Protein AF-A0A183ELH5-F1 (afdb_monomer_lite)

Organism: NCBI:txid637853

Radius of gyration: 33.58 Å; chains: 1; bounding box: 80×49×102 Å

Foldseek 3Di:
DDPVVVVVVVVVVVVVVVVVVVVVVVVVVVDDDDDDPVRVVVVVVVVVVVVVVVVVVVVVVCCPDPNVVVLVVVLVVLLVVLLVQLLVQLVVLLVVWDDDLQDLDIPSVVSNVVSLVVSLVVQVVSVDLVSSLSSLLSSLCCCPPPVLVSVLVVLVVADDPDPVLVVLVVSVVVVVVPPPDDDDDDDDDDDDDDDDDPVSVVSVVVSVVSVVVSVVVVVVSVLSSLLRCLVRQNQVQLVVLVVVVVVDDPDDDPVVVVVCVVPPPRPVVSVVSNVVSLVSCVSNDDPVCSVVCNSCCSNVVPPVVVVVVVVVVVVD

Sequence (316 aa):
MHTRTELYWRYLKRRLNDANAKTFEQQKESESENMTEEDVHRLESTREKQKRERDGKLNDLVLRSTLGTRMQELLGRYVLMEQYYMKESVAKAMTMDLKETDSLTSSMLDDVFFIVRKCVRRSLSSSSVDCVCAVLNNGVTLLETDFLKYIYAGIKAGYPGAGWTAEAYQTAQTAYNVIQHGKTVADAGPEKQKELSEVEKGKLENAVSQLDDLVRKFDSSANVGVDKLCAAAFRPKLKSSMELYLNVSHTPSDSEFADFEADDPFMENFIATLDRHLASFEPLLISVNYTVNFLFKKCLGMEVKVILYENRENVI

Secondary structure (DSSP, 8-state):
--HHHHHHHHHHHHHHHHHHHHHHHHHHTT--S---HHHHHHHHHHHHHHHHHHHHHHHHHHHHSHHHHHHHHHHHHHHHHHHHHHHHHHHHHHHT----TT-SS-HHHHHHHHHHHHHHHHHHTT--HHHHHHHHHHHHHHIIIIIHHHHHHHHHH-PPSSSHHHHHHHHHHHHTTTTTS--------PPPPP---HHHHHHHHHHHHHHHHHHHHHHHHHHHHHHHHIIIIIHHHHHHHHHGGGGS-SS--HHHHHHHHHS-SSHHHHHHHHHHHHHTTGGGS-HHHH-HHHHHHHHHTTHHHHHHHHHHHTT-

InterPro domains:
  IPR013167 COG4 transport protein, middle alpha-helical bundle [PF08318] (1-151)
  IPR013167 COG4 transport protein, middl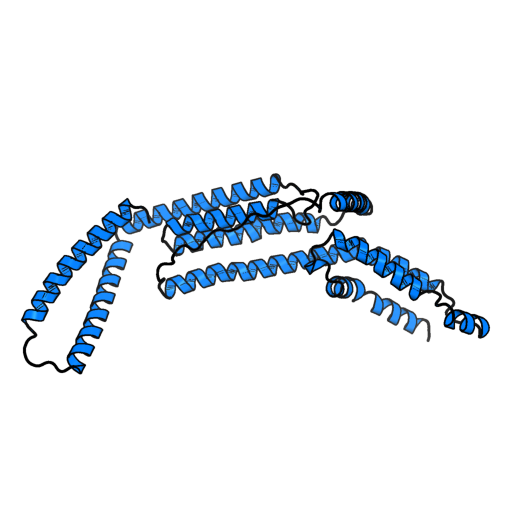e alpha-helical bundle [SM00762] (3-156)
  IPR048682 Conserved oligomeric Golgi complex subunit 4 [PTHR24016] (1-193)
  IPR048684 Conserved oligomeric Golgi complex subunit 4, C-terminal [PF20662] (197-291)

pLDDT: mean 70.11, std 16.61, range [28.34, 97.56]

Structure (mmCIF, N/CA/C/O backbone):
data_AF-A0A183ELH5-F1
#
_entry.id   AF-A0A183ELH5-F1
#
loop_
_atom_site.group_PDB
_atom_site.id
_atom_site.type_symbol
_atom_site.label_atom_id
_atom_site.label_alt_id
_atom_site.label_comp_id
_atom_site.label_asym_id
_atom_site.label_entity_id
_atom_site.label_seq_id
_atom_site.pdbx_PDB_ins_code
_atom_site.Cartn_x
_atom_site.Cartn_y
_atom_site.Cartn_z
_atom_site.occupancy
_atom_site.B_iso_or_equiv
_atom_site.auth_seq_id
_atom_site.auth_comp_id
_atom_site.auth_asym_id
_atom_site.auth_atom_id
_atom_site.pdbx_PDB_model_num
ATOM 1 N N . MET A 1 1 ? -17.481 6.826 20.431 1.00 46.41 1 MET A N 1
ATOM 2 C CA . MET A 1 1 ? -18.741 6.397 21.081 1.00 46.41 1 MET A CA 1
ATOM 3 C C . MET A 1 1 ? -19.813 7.457 20.880 1.00 46.41 1 MET A C 1
ATOM 5 O O . MET A 1 1 ? -19.536 8.628 21.090 1.00 46.41 1 MET A O 1
ATOM 9 N N . HIS A 1 2 ? -21.023 7.060 20.478 1.00 36.12 2 HIS A N 1
ATOM 10 C CA . HIS A 1 2 ? -22.171 7.958 20.287 1.00 36.12 2 HIS A CA 1
ATOM 11 C C . HIS A 1 2 ? -22.557 8.656 21.609 1.00 36.12 2 HIS A C 1
ATOM 13 O O . HIS A 1 2 ? -22.598 8.012 22.659 1.00 36.12 2 HIS A O 1
ATOM 19 N N . THR A 1 3 ? -22.912 9.942 21.561 1.00 39.97 3 THR A N 1
ATOM 20 C CA . THR A 1 3 ? -23.264 10.799 22.721 1.00 39.97 3 THR A CA 1
ATOM 21 C C . THR A 1 3 ? -24.303 10.192 23.673 1.00 39.97 3 THR A C 1
ATOM 23 O O . THR A 1 3 ? -24.223 10.380 24.883 1.00 39.97 3 THR A O 1
ATOM 26 N N . ARG A 1 4 ? -25.266 9.412 23.162 1.00 38.62 4 ARG A N 1
ATOM 27 C CA . ARG A 1 4 ? -26.296 8.749 23.986 1.00 38.62 4 ARG A CA 1
ATOM 28 C C . ARG A 1 4 ? -25.752 7.561 24.782 1.00 38.62 4 ARG A C 1
ATOM 30 O O . ARG A 1 4 ? -26.105 7.391 25.946 1.00 38.62 4 ARG A O 1
ATOM 37 N N . THR A 1 5 ? -24.863 6.774 24.184 1.00 50.69 5 THR A N 1
ATOM 38 C CA . THR A 1 5 ? -24.184 5.662 24.863 1.00 50.69 5 THR A CA 1
ATOM 39 C C . THR A 1 5 ? -23.206 6.189 25.908 1.00 50.69 5 THR A C 1
ATOM 41 O O . THR A 1 5 ? -23.098 5.616 26.987 1.00 50.69 5 THR A O 1
ATOM 44 N N . GLU A 1 6 ? -22.552 7.322 25.637 1.00 49.00 6 GLU A N 1
ATOM 45 C CA . GLU A 1 6 ? -21.669 7.978 26.604 1.00 49.00 6 GLU A CA 1
ATOM 46 C C . GLU A 1 6 ? -22.439 8.494 27.830 1.00 49.00 6 GLU A C 1
ATOM 48 O O . GLU A 1 6 ? -21.982 8.324 28.956 1.00 49.00 6 GLU A O 1
ATOM 53 N N . LEU A 1 7 ? -23.637 9.059 27.638 1.00 52.91 7 LEU A N 1
ATOM 54 C CA . LEU A 1 7 ? -24.514 9.480 28.736 1.00 52.91 7 LEU A CA 1
ATOM 55 C C . LEU A 1 7 ? -24.985 8.296 29.584 1.00 52.91 7 LEU A C 1
ATOM 57 O O . LEU A 1 7 ? -24.933 8.369 30.811 1.00 52.91 7 LEU A O 1
ATOM 61 N N . TYR A 1 8 ? -25.390 7.193 28.949 1.00 59.56 8 TYR A N 1
ATOM 62 C CA . TYR A 1 8 ? -25.773 5.970 29.658 1.00 59.56 8 TYR A CA 1
ATOM 63 C C . TYR A 1 8 ? -24.590 5.366 30.428 1.00 59.56 8 TYR A C 1
ATOM 65 O O . TYR A 1 8 ? -24.730 4.965 31.581 1.00 59.56 8 TYR A O 1
ATOM 73 N N . TRP A 1 9 ? -23.398 5.382 29.831 1.00 62.62 9 TRP A N 1
ATOM 74 C CA . TRP A 1 9 ? -22.173 4.910 30.466 1.00 62.62 9 TRP A CA 1
ATOM 75 C C . TRP A 1 9 ? -21.729 5.803 31.629 1.00 62.62 9 TRP A C 1
ATOM 77 O O . TRP A 1 9 ? -21.377 5.296 32.692 1.00 62.62 9 TRP A O 1
ATOM 87 N N . ARG A 1 10 ? -21.800 7.133 31.476 1.00 62.91 10 ARG A N 1
ATOM 88 C CA . ARG A 1 10 ? -21.571 8.098 32.565 1.00 62.91 10 ARG A CA 1
ATOM 89 C C . ARG A 1 10 ? -22.579 7.900 33.692 1.00 62.91 10 ARG A C 1
ATOM 91 O O . ARG A 1 10 ? -22.193 7.943 34.855 1.00 62.91 10 ARG A O 1
ATOM 98 N N . TYR A 1 11 ? -23.842 7.646 33.359 1.00 71.12 11 TYR A N 1
ATOM 99 C CA . TYR A 1 11 ? -24.892 7.356 34.330 1.00 71.12 11 TYR A CA 1
ATOM 100 C C . TYR A 1 11 ? -24.615 6.063 35.113 1.00 71.12 11 TYR A C 1
ATOM 102 O O . TYR A 1 11 ? -24.646 6.081 36.343 1.00 71.12 11 TYR A O 1
ATOM 110 N N . LEU A 1 12 ? -24.273 4.969 34.423 1.00 66.50 12 LEU A N 1
ATOM 111 C CA . LEU A 1 12 ? -23.893 3.694 35.042 1.00 66.50 12 LEU A CA 1
ATOM 112 C C . LEU A 1 12 ? -22.650 3.834 35.921 1.00 66.50 12 LEU A C 1
ATOM 114 O O . LEU A 1 12 ? -22.685 3.428 37.079 1.00 66.50 12 LEU A O 1
ATOM 118 N N . LYS A 1 13 ? -21.582 4.469 35.418 1.00 67.44 13 LYS A N 1
ATOM 119 C CA . LYS A 1 13 ? -20.365 4.737 36.201 1.00 67.44 13 LYS A CA 1
ATOM 120 C C . LYS A 1 13 ? -20.655 5.569 37.441 1.00 67.44 13 LYS A C 1
ATOM 122 O O . LYS A 1 13 ? -20.131 5.258 38.502 1.00 67.44 13 LYS A O 1
ATOM 127 N N . ARG A 1 14 ? -21.492 6.603 37.327 1.00 71.69 14 ARG A N 1
ATOM 128 C CA . ARG A 1 14 ? -21.872 7.450 38.462 1.00 71.69 14 ARG A CA 1
ATOM 129 C C . ARG A 1 14 ? -22.620 6.647 39.522 1.00 71.69 14 ARG A C 1
ATOM 131 O O . ARG A 1 14 ? -22.210 6.655 40.671 1.00 71.69 14 ARG A O 1
ATOM 138 N N . ARG A 1 15 ? -23.628 5.867 39.124 1.00 73.06 15 ARG A N 1
ATOM 139 C CA . ARG A 1 15 ? -24.380 4.976 40.028 1.00 73.06 15 ARG A CA 1
ATOM 140 C C . ARG A 1 15 ? -23.476 3.958 40.726 1.00 73.06 15 ARG A C 1
ATOM 142 O O . ARG A 1 15 ? -23.649 3.708 41.915 1.00 73.06 15 ARG A O 1
ATOM 149 N N . LEU A 1 16 ? -22.518 3.389 39.997 1.00 68.69 16 LEU A N 1
ATOM 150 C CA . LEU A 1 16 ? -21.564 2.429 40.549 1.00 68.69 16 LEU A CA 1
ATOM 151 C C . LEU A 1 16 ? -20.588 3.097 41.526 1.00 68.69 16 LEU A C 1
ATOM 153 O O . LEU A 1 16 ? -20.305 2.550 42.586 1.00 68.69 16 LEU A O 1
ATOM 157 N N . ASN A 1 17 ? -20.104 4.295 41.192 1.00 70.56 17 ASN A N 1
ATOM 158 C CA . ASN A 1 17 ? -19.235 5.087 42.060 1.00 70.56 17 ASN A CA 1
ATOM 159 C C . ASN A 1 17 ? -19.955 5.525 43.339 1.00 70.56 17 ASN A C 1
ATOM 161 O O . ASN A 1 17 ? -19.368 5.415 44.408 1.00 70.56 17 ASN A O 1
ATOM 165 N N . ASP A 1 18 ? -21.217 5.944 43.246 1.00 74.56 18 ASP A N 1
ATOM 166 C CA . ASP A 1 18 ? -22.034 6.330 44.400 1.00 74.56 18 ASP A CA 1
ATOM 167 C C . ASP A 1 18 ? -22.290 5.130 45.330 1.00 74.56 18 ASP A C 1
ATOM 169 O O . ASP A 1 18 ? -22.239 5.261 46.552 1.00 74.56 18 ASP A O 1
ATOM 173 N N . ALA A 1 19 ? -22.532 3.939 44.767 1.00 69.56 19 ALA A N 1
ATOM 174 C CA . ALA A 1 19 ? -22.651 2.705 45.545 1.00 69.56 19 ALA A CA 1
ATOM 175 C C . ALA A 1 19 ? -21.323 2.335 46.223 1.00 69.56 19 ALA A C 1
ATOM 177 O O . ALA A 1 19 ? -21.304 2.002 47.405 1.00 69.56 19 ALA A O 1
ATOM 178 N N . ASN A 1 20 ? -20.210 2.461 45.496 1.00 66.75 20 ASN A N 1
ATOM 179 C CA . ASN A 1 20 ? -18.877 2.186 46.020 1.00 66.75 20 ASN A CA 1
ATOM 180 C C . ASN A 1 20 ? -18.486 3.158 47.141 1.00 66.75 20 ASN A C 1
ATOM 182 O O . ASN A 1 20 ? -17.931 2.712 48.138 1.00 66.75 20 ASN A O 1
ATOM 186 N N . ALA A 1 21 ? -18.775 4.455 46.999 1.00 71.12 21 ALA A N 1
ATOM 187 C CA . ALA A 1 21 ? -18.483 5.473 48.010 1.00 71.12 21 ALA A CA 1
ATOM 188 C C . ALA A 1 21 ? -19.154 5.143 49.350 1.00 71.12 21 ALA A C 1
ATOM 190 O O . ALA A 1 21 ? -18.496 5.182 50.383 1.00 71.12 21 ALA A O 1
ATOM 191 N N . LYS A 1 22 ? -20.413 4.692 49.318 1.00 70.62 22 LYS A N 1
ATOM 192 C CA . LYS A 1 22 ? -21.140 4.253 50.520 1.00 70.62 22 LYS A CA 1
ATOM 193 C C . LYS A 1 22 ? -20.507 3.031 51.184 1.00 70.62 22 LYS A C 1
ATOM 195 O O . LYS A 1 22 ? -20.414 2.974 52.403 1.00 70.62 22 LYS A O 1
ATOM 200 N N . THR A 1 23 ? -20.044 2.060 50.394 1.00 67.12 23 THR A N 1
ATOM 201 C CA . THR A 1 23 ? -19.315 0.896 50.924 1.00 67.12 23 THR A CA 1
ATOM 202 C C . THR A 1 23 ? -17.963 1.297 51.525 1.00 67.12 23 THR A C 1
ATOM 204 O O . THR A 1 23 ? -17.553 0.730 52.531 1.00 67.12 23 THR A O 1
ATOM 207 N N . PHE A 1 24 ? -17.281 2.287 50.937 1.00 64.31 24 PHE A N 1
ATOM 208 C CA . PHE A 1 24 ? -16.013 2.810 51.454 1.00 64.31 24 PHE A CA 1
ATOM 209 C C . PHE A 1 24 ? -16.186 3.612 52.749 1.00 64.31 24 PHE A C 1
ATOM 211 O O . PHE A 1 24 ? -15.354 3.477 53.640 1.00 64.31 24 PHE A O 1
ATOM 218 N N . GLU A 1 25 ? -17.243 4.416 52.873 1.00 66.62 25 GLU A N 1
ATOM 219 C CA . GLU A 1 25 ? -17.566 5.140 54.112 1.00 66.62 25 GLU A CA 1
ATOM 220 C C . GLU A 1 25 ? -17.841 4.163 55.264 1.00 66.62 25 GLU A C 1
ATOM 222 O O . GLU A 1 25 ? -17.231 4.292 56.322 1.00 66.62 25 GLU A O 1
ATOM 227 N N . GLN A 1 26 ? -18.623 3.105 55.016 1.00 63.41 26 GLN A N 1
ATOM 228 C CA . GLN A 1 26 ? -18.890 2.051 56.005 1.00 63.41 26 GLN A CA 1
ATOM 229 C C . GLN A 1 26 ? -17.634 1.282 56.450 1.00 63.41 26 GLN A C 1
ATOM 231 O O . GLN A 1 26 ? -17.548 0.869 57.601 1.00 63.41 26 GLN A O 1
ATOM 236 N N . GLN A 1 27 ? -16.654 1.080 55.562 1.00 61.22 27 GLN A N 1
ATOM 237 C CA . GLN A 1 27 ? -15.380 0.430 55.910 1.00 61.22 27 GLN A CA 1
ATOM 238 C C . GLN A 1 27 ? -14.431 1.363 56.673 1.00 61.22 27 GLN A C 1
ATOM 240 O O . GLN A 1 27 ? -13.660 0.918 57.519 1.00 61.22 27 GLN A O 1
ATOM 245 N N . LYS A 1 28 ? -14.487 2.670 56.396 1.00 62.31 28 LYS A N 1
ATOM 246 C CA . LYS A 1 28 ? -13.623 3.669 57.034 1.00 62.31 28 LYS A CA 1
ATOM 247 C C . LYS A 1 28 ? -14.051 3.971 58.474 1.00 62.31 28 LYS A C 1
ATOM 249 O O . LYS A 1 28 ? -13.191 4.232 59.306 1.00 62.31 28 LYS A O 1
ATOM 254 N N . GLU A 1 29 ? -15.349 3.877 58.771 1.00 58.75 29 GLU A N 1
ATOM 255 C CA . GLU A 1 29 ? -15.898 3.982 60.134 1.00 58.75 29 GLU A CA 1
ATOM 256 C C . GLU A 1 29 ? -15.462 2.827 61.056 1.00 58.75 29 GLU A C 1
ATOM 258 O O . GLU A 1 29 ? -15.471 2.989 62.272 1.00 58.75 29 GLU A O 1
ATOM 263 N N . SER A 1 30 ? -15.029 1.683 60.506 1.00 55.91 30 SER A N 1
ATOM 264 C CA . SER A 1 30 ? -14.524 0.539 61.285 1.00 55.91 30 SER A CA 1
ATOM 265 C C . SER A 1 30 ? -13.005 0.515 61.509 1.00 55.91 30 SER A C 1
ATOM 267 O O . SER A 1 30 ? -12.528 -0.323 62.267 1.00 55.91 30 SER A O 1
ATOM 269 N N . GLU A 1 31 ? -12.237 1.393 60.854 1.00 60.75 31 GLU A N 1
ATOM 270 C CA . GLU A 1 31 ? -10.766 1.291 60.761 1.00 60.75 31 GLU A CA 1
ATOM 271 C C . GLU A 1 31 ? -10.001 2.440 61.451 1.00 60.75 31 GLU A C 1
ATOM 273 O O . GLU A 1 31 ? -8.801 2.605 61.231 1.00 60.75 31 GLU A O 1
ATOM 278 N N . SER A 1 32 ? -10.643 3.248 62.301 1.00 56.72 32 SER A N 1
ATOM 279 C CA . SER A 1 32 ? -9.933 4.300 63.037 1.00 56.72 32 SER A CA 1
ATOM 280 C C . SER A 1 32 ? -9.498 3.820 64.418 1.00 56.72 32 SER A C 1
ATOM 282 O O . SER A 1 32 ? -10.308 3.809 65.335 1.00 56.72 32 SER A O 1
ATOM 284 N N . GLU A 1 33 ? -8.227 3.439 64.549 1.00 57.69 33 GLU A N 1
ATOM 285 C CA . GLU A 1 33 ? -7.314 3.873 65.623 1.00 57.69 33 GLU A CA 1
ATOM 286 C C . GLU A 1 33 ? -5.986 3.088 65.501 1.00 57.69 33 GLU A C 1
ATOM 288 O O . GLU A 1 33 ? -5.928 1.895 65.777 1.00 57.69 33 GLU A O 1
ATOM 293 N N . ASN A 1 34 ? -4.918 3.788 65.081 1.00 60.88 34 ASN A N 1
ATOM 294 C CA . ASN A 1 34 ? -3.514 3.347 64.911 1.00 60.88 34 ASN A CA 1
ATOM 295 C C . ASN A 1 34 ? -3.146 2.526 63.652 1.00 60.88 34 ASN A C 1
ATOM 297 O O . ASN A 1 34 ? -2.849 1.339 63.747 1.00 60.88 34 ASN A O 1
ATOM 301 N N . MET A 1 35 ? -3.028 3.184 62.489 1.00 64.12 35 MET A N 1
ATOM 302 C CA . MET A 1 35 ? -2.322 2.630 61.316 1.00 64.12 35 MET A CA 1
ATOM 303 C C . MET A 1 35 ? -1.016 3.382 61.029 1.00 64.12 35 MET A C 1
ATOM 305 O O . MET A 1 35 ? -0.977 4.610 61.121 1.00 64.12 35 MET A O 1
ATOM 309 N N . THR A 1 36 ? 0.036 2.652 60.652 1.00 77.81 36 THR A N 1
ATOM 310 C CA . THR A 1 36 ? 1.326 3.226 60.224 1.00 77.81 36 THR A CA 1
ATOM 311 C C . THR A 1 36 ? 1.296 3.661 58.750 1.00 77.81 36 THR A C 1
ATOM 313 O O . THR A 1 36 ? 0.414 3.255 57.995 1.00 77.81 36 THR A O 1
ATOM 316 N N . GLU A 1 37 ? 2.257 4.480 58.300 1.00 75.19 37 GLU A N 1
ATOM 317 C CA . GLU A 1 37 ? 2.341 4.927 56.892 1.00 75.19 37 GLU A CA 1
ATOM 318 C C . GLU A 1 37 ? 2.485 3.758 55.895 1.00 75.19 37 GLU A C 1
ATOM 320 O O . GLU A 1 37 ? 1.902 3.794 54.808 1.00 75.19 37 GLU A O 1
ATOM 325 N N . GLU A 1 38 ? 3.194 2.688 56.273 1.00 75.19 38 GLU A N 1
ATOM 326 C CA . GLU A 1 38 ? 3.292 1.467 55.461 1.00 75.19 38 GLU A CA 1
ATOM 327 C C . GLU A 1 38 ? 1.944 0.742 55.354 1.00 75.19 38 GLU A C 1
ATOM 329 O O . GLU A 1 38 ? 1.580 0.280 54.269 1.00 75.19 38 GLU A O 1
ATOM 334 N N . ASP A 1 39 ? 1.171 0.689 56.443 1.00 76.50 39 ASP A N 1
ATOM 335 C CA . ASP A 1 39 ? -0.173 0.107 56.439 1.00 76.50 39 ASP A CA 1
ATOM 336 C C . ASP A 1 39 ? -1.120 0.910 55.541 1.00 76.50 39 ASP A C 1
ATOM 338 O O . ASP A 1 39 ? -1.888 0.320 54.782 1.00 76.50 39 ASP A O 1
ATOM 342 N N . VAL A 1 40 ? -1.014 2.245 55.543 1.00 76.94 40 VAL A N 1
ATOM 343 C CA . VAL A 1 40 ? -1.793 3.132 54.662 1.00 76.94 40 VAL A CA 1
ATOM 344 C C . VAL A 1 40 ? -1.489 2.852 53.188 1.00 76.94 40 VAL A C 1
ATOM 346 O O . VAL A 1 40 ? -2.416 2.605 52.415 1.00 76.94 40 VAL A O 1
ATOM 349 N N . HIS A 1 41 ? -0.213 2.801 52.792 1.00 79.62 41 HIS A N 1
ATOM 350 C CA . HIS A 1 41 ? 0.172 2.519 51.402 1.00 79.62 41 HIS A CA 1
ATOM 351 C C . HIS A 1 41 ? -0.238 1.098 50.960 1.00 79.62 41 HIS A C 1
ATOM 353 O O . HIS A 1 41 ? -0.679 0.853 49.827 1.00 79.62 41 HIS A O 1
ATOM 359 N N . ARG A 1 42 ? -0.145 0.120 51.867 1.00 78.25 42 ARG A N 1
ATOM 360 C CA . ARG A 1 42 ? -0.578 -1.260 51.612 1.00 78.25 42 ARG A CA 1
ATOM 361 C C . ARG A 1 42 ? -2.100 -1.356 51.478 1.00 78.25 42 ARG A C 1
ATOM 363 O O . ARG A 1 42 ? -2.596 -2.080 50.612 1.00 78.25 42 ARG A O 1
ATOM 370 N N . LEU A 1 43 ? -2.849 -0.585 52.261 1.00 77.12 43 LEU A N 1
ATOM 371 C CA . LEU A 1 43 ? -4.303 -0.481 52.153 1.00 77.12 43 LEU A CA 1
ATOM 372 C C . LEU A 1 43 ? -4.722 0.193 50.838 1.00 77.12 43 LEU A C 1
ATOM 374 O O . LEU A 1 43 ? -5.629 -0.293 50.162 1.00 77.12 43 LEU A O 1
ATOM 378 N N . GLU A 1 44 ? -4.045 1.272 50.437 1.00 78.94 44 GLU A N 1
ATOM 379 C CA . GLU A 1 44 ? -4.293 1.979 49.174 1.00 78.94 44 GLU A CA 1
ATOM 380 C C . GLU A 1 44 ? -4.040 1.085 47.959 1.00 78.94 44 GLU A C 1
ATOM 382 O O . GLU A 1 44 ? -4.931 0.927 47.123 1.00 78.94 44 GLU A O 1
ATOM 387 N N . SER A 1 45 ? -2.895 0.401 47.901 1.00 79.31 45 SER A N 1
ATOM 388 C CA . SER A 1 45 ? -2.598 -0.554 46.821 1.00 79.31 45 SER A CA 1
ATOM 389 C C . SER A 1 45 ? -3.596 -1.722 46.772 1.00 79.31 45 SER A C 1
ATOM 391 O O . SER A 1 45 ? -4.011 -2.156 45.692 1.00 79.31 45 SER A O 1
ATOM 393 N N . THR A 1 46 ? -4.067 -2.196 47.930 1.00 80.50 46 THR A N 1
ATOM 394 C CA . THR A 1 46 ? -5.109 -3.232 48.009 1.00 80.50 46 THR A CA 1
ATOM 395 C C . THR A 1 46 ? -6.460 -2.704 47.515 1.00 80.50 46 THR A C 1
ATOM 397 O O . THR A 1 46 ? -7.149 -3.391 46.755 1.00 80.50 46 THR A O 1
ATOM 400 N N . ARG A 1 47 ? -6.829 -1.465 47.867 1.00 77.94 47 ARG A N 1
ATOM 401 C CA . ARG A 1 47 ? -8.048 -0.795 47.379 1.00 77.94 47 ARG A CA 1
ATOM 402 C C . ARG A 1 47 ? -8.003 -0.550 45.875 1.00 77.94 47 ARG A C 1
ATOM 404 O O . ARG A 1 47 ? -9.007 -0.772 45.197 1.00 77.94 47 ARG A O 1
ATOM 411 N N . GLU A 1 48 ? -6.860 -0.142 45.330 1.00 78.19 48 GLU A N 1
ATOM 412 C CA . GLU A 1 48 ? -6.676 -0.004 43.885 1.00 78.19 48 GLU A CA 1
ATOM 413 C C . GLU A 1 48 ? -6.849 -1.338 43.164 1.00 78.19 48 GLU A C 1
ATOM 415 O O . GLU A 1 48 ? -7.547 -1.406 42.148 1.00 78.19 48 GLU A O 1
ATOM 420 N N . LYS A 1 49 ? -6.279 -2.417 43.710 1.00 81.56 49 LYS A N 1
ATOM 421 C CA . LYS A 1 49 ? -6.436 -3.764 43.156 1.00 81.56 49 LYS A CA 1
ATOM 422 C C . LYS A 1 49 ? -7.896 -4.223 43.187 1.00 81.56 49 LYS A C 1
ATOM 424 O O . LYS A 1 49 ? -8.416 -4.658 42.162 1.00 81.56 49 LYS A O 1
ATOM 429 N N . GLN A 1 50 ? -8.593 -4.038 44.310 1.00 79.50 50 GLN A N 1
ATOM 430 C CA . GLN A 1 50 ? -10.023 -4.349 44.427 1.00 79.50 50 GLN A CA 1
ATOM 431 C C . GLN A 1 50 ? -10.879 -3.515 43.465 1.00 79.50 50 GLN A C 1
ATOM 433 O O . GLN A 1 50 ? -11.820 -4.027 42.856 1.00 79.50 50 GLN A O 1
ATOM 438 N N . LYS A 1 51 ? -10.550 -2.231 43.280 1.00 78.38 51 LYS A N 1
ATOM 439 C CA . LYS A 1 51 ? -11.217 -1.366 42.301 1.00 78.38 51 LYS A CA 1
ATOM 440 C C . LYS A 1 51 ? -11.021 -1.892 40.876 1.00 78.38 51 LYS A C 1
ATOM 442 O O . LYS A 1 51 ? -12.016 -2.034 40.169 1.00 78.38 51 LYS A O 1
ATOM 447 N N . ARG A 1 52 ? -9.792 -2.261 40.490 1.00 77.56 52 ARG A N 1
ATOM 448 C CA . ARG A 1 52 ? -9.499 -2.871 39.178 1.00 77.56 52 ARG A CA 1
ATOM 449 C C . ARG A 1 52 ? -10.250 -4.189 38.973 1.00 77.56 52 ARG A C 1
ATOM 451 O O . ARG A 1 52 ? -10.828 -4.393 37.911 1.00 77.56 52 ARG A O 1
ATOM 458 N N . GLU A 1 53 ? -10.295 -5.060 39.981 1.00 79.44 53 GLU A N 1
ATOM 459 C CA . GLU A 1 53 ? -11.032 -6.330 39.904 1.00 79.44 53 GLU A CA 1
ATOM 460 C C . GLU A 1 53 ? -12.542 -6.121 39.734 1.00 79.44 53 GLU A C 1
ATOM 462 O O . GLU A 1 53 ? -13.178 -6.817 38.939 1.00 79.44 53 GLU A O 1
ATOM 467 N N . ARG A 1 54 ? -13.136 -5.150 40.441 1.00 75.00 54 ARG A N 1
ATOM 468 C CA . ARG A 1 54 ? -14.556 -4.804 40.266 1.00 75.00 54 ARG A CA 1
ATOM 469 C C . ARG A 1 54 ? -14.841 -4.216 38.890 1.00 75.00 54 ARG A C 1
ATOM 471 O O . ARG A 1 54 ? -15.826 -4.614 38.273 1.00 75.00 54 ARG A O 1
ATOM 478 N N . ASP A 1 55 ? -13.989 -3.316 38.404 1.00 71.75 55 ASP A N 1
ATOM 479 C CA . ASP A 1 55 ? -14.119 -2.742 37.061 1.00 71.75 55 ASP A CA 1
ATOM 480 C C . ASP A 1 55 ? -14.017 -3.843 35.988 1.00 71.75 55 ASP A C 1
ATOM 482 O O . ASP A 1 55 ? -14.799 -3.859 35.036 1.00 71.75 55 ASP A O 1
ATOM 486 N N . GLY A 1 56 ? -13.126 -4.823 36.184 1.00 74.44 56 GLY A N 1
ATOM 487 C CA . GLY A 1 56 ? -13.022 -6.019 35.345 1.00 74.44 56 GLY A CA 1
ATOM 488 C C . GLY A 1 56 ? -14.292 -6.876 35.357 1.00 74.44 56 GLY A C 1
ATOM 489 O O . GLY A 1 56 ? -14.807 -7.221 34.294 1.00 74.44 56 GLY A O 1
ATOM 490 N N . LYS A 1 57 ? -14.850 -7.164 36.541 1.00 79.88 57 LYS A N 1
ATOM 491 C CA . LYS A 1 57 ? -16.117 -7.911 36.682 1.00 79.88 57 LYS A CA 1
ATOM 492 C C . LYS A 1 57 ? -17.293 -7.180 36.037 1.00 79.88 57 LYS A C 1
ATOM 494 O O . LYS A 1 57 ? -18.130 -7.815 35.402 1.00 79.88 57 LYS A O 1
ATOM 499 N N . LEU A 1 58 ? -17.359 -5.855 36.173 1.00 74.31 58 LEU A N 1
ATOM 500 C CA . LEU A 1 58 ? -18.394 -5.054 35.527 1.00 74.31 58 LEU A CA 1
ATOM 501 C C . LEU A 1 58 ? -18.265 -5.106 34.002 1.00 74.31 58 LEU A C 1
ATOM 503 O O . LEU A 1 58 ? -19.270 -5.286 33.320 1.00 74.31 58 LEU A O 1
ATOM 507 N N . ASN A 1 59 ? -17.050 -4.976 33.468 1.00 71.75 59 ASN A N 1
ATOM 508 C CA . ASN A 1 59 ? -16.816 -5.110 32.032 1.00 71.75 59 ASN A CA 1
ATOM 509 C C . ASN A 1 59 ? -17.236 -6.495 31.520 1.00 71.75 59 ASN A C 1
ATOM 511 O O . ASN A 1 59 ? -17.926 -6.564 30.507 1.00 71.75 59 ASN A O 1
ATOM 515 N N . ASP A 1 60 ? -16.898 -7.578 32.228 1.00 76.62 60 ASP A N 1
ATOM 516 C CA . ASP A 1 60 ? -17.311 -8.942 31.864 1.00 76.62 60 ASP A CA 1
ATOM 517 C C . ASP A 1 60 ? -18.842 -9.105 31.893 1.00 76.62 60 ASP A C 1
ATOM 519 O O . ASP A 1 60 ? -19.434 -9.611 30.939 1.00 76.62 60 ASP A O 1
ATOM 523 N N . LEU A 1 61 ? -19.513 -8.580 32.924 1.00 78.88 61 LEU A N 1
ATOM 524 C CA . LEU A 1 61 ? -20.978 -8.573 33.007 1.00 78.88 61 LEU A CA 1
ATOM 525 C C . LEU A 1 61 ? -21.622 -7.796 31.853 1.00 78.88 61 LEU A C 1
ATOM 527 O O . LEU A 1 61 ? -22.600 -8.256 31.267 1.00 78.88 61 LEU A O 1
ATOM 531 N N . VAL A 1 62 ? -21.078 -6.628 31.504 1.00 74.06 62 VAL A N 1
ATOM 532 C CA . VAL A 1 62 ? -21.583 -5.807 30.396 1.00 74.06 62 VAL A CA 1
ATOM 533 C C . VAL A 1 62 ? -21.353 -6.503 29.056 1.00 74.06 62 VAL A C 1
ATOM 535 O O . VAL A 1 62 ? -22.270 -6.533 28.236 1.00 74.06 62 VAL A O 1
ATOM 538 N N . LEU A 1 63 ? -20.183 -7.107 28.841 1.00 73.19 63 LEU A N 1
ATOM 539 C CA . LEU A 1 63 ? -19.862 -7.860 27.624 1.00 73.19 63 LEU A CA 1
ATOM 540 C C . LEU A 1 63 ? -20.781 -9.074 27.438 1.00 73.19 63 LEU A C 1
ATOM 542 O O . LEU A 1 63 ? -21.212 -9.341 26.319 1.00 73.19 63 LEU A O 1
ATOM 546 N N . ARG A 1 64 ? -21.130 -9.768 28.527 1.00 81.62 64 ARG A N 1
ATOM 547 C CA . ARG A 1 64 ? -22.053 -10.918 28.519 1.00 81.62 64 ARG A CA 1
ATOM 548 C C . ARG A 1 64 ? -23.529 -10.531 28.520 1.00 81.62 64 ARG A C 1
ATOM 550 O O . ARG A 1 64 ? -24.388 -11.386 28.317 1.00 81.62 64 ARG A O 1
ATOM 557 N N . SER A 1 65 ? -23.844 -9.264 28.777 1.00 84.62 65 SER A N 1
ATOM 558 C CA . SER A 1 65 ? -25.221 -8.782 28.766 1.00 84.62 65 SER A CA 1
ATOM 559 C C . SER A 1 65 ? -25.798 -8.774 27.350 1.00 84.62 65 SER A C 1
ATOM 561 O O . SER A 1 65 ? -25.076 -8.640 26.361 1.00 84.62 65 SER A O 1
ATOM 563 N N . THR A 1 66 ? -27.128 -8.792 27.246 1.00 84.62 66 THR A N 1
ATOM 564 C CA . THR A 1 66 ? -27.829 -8.621 25.965 1.00 84.62 66 THR A CA 1
ATOM 565 C C . THR A 1 66 ? -27.416 -7.332 25.248 1.00 84.62 66 THR A C 1
ATOM 567 O O . THR A 1 66 ? -27.329 -7.315 24.022 1.00 84.62 66 THR A O 1
ATOM 570 N N . LEU A 1 67 ? -27.125 -6.257 25.991 1.00 80.62 67 LEU A N 1
ATOM 571 C CA . LEU A 1 67 ? -26.624 -5.009 25.414 1.00 80.62 67 LEU A CA 1
ATOM 572 C C . LEU A 1 67 ? -25.248 -5.211 24.766 1.00 80.62 67 LEU A C 1
ATOM 574 O O . LEU A 1 67 ? -25.057 -4.788 23.629 1.00 80.62 67 LEU A O 1
ATOM 578 N N . GLY A 1 68 ? -24.324 -5.886 25.457 1.00 77.81 68 GLY A N 1
ATOM 579 C CA . GLY A 1 68 ? -23.001 -6.231 24.931 1.00 77.81 68 GLY A CA 1
ATOM 580 C C . GLY A 1 68 ? -23.096 -7.038 23.638 1.00 77.81 68 GLY A C 1
ATOM 581 O O . GLY A 1 68 ? -22.509 -6.650 22.627 1.00 77.81 68 GLY A O 1
ATOM 582 N N . THR A 1 69 ? -23.938 -8.076 23.624 1.00 84.50 69 THR A N 1
ATOM 583 C CA . THR A 1 69 ? -24.195 -8.889 22.425 1.00 84.50 69 THR A CA 1
ATOM 584 C C . THR A 1 69 ? -24.740 -8.053 21.264 1.00 84.50 69 THR A C 1
ATOM 586 O O . THR A 1 69 ? -24.249 -8.154 20.142 1.00 84.50 69 THR A O 1
ATOM 589 N N . ARG A 1 70 ? -25.726 -7.179 21.513 1.00 84.75 70 ARG A N 1
ATOM 590 C CA . ARG A 1 70 ? -26.302 -6.317 20.464 1.00 84.75 70 ARG A CA 1
ATOM 591 C C . ARG A 1 70 ? -25.312 -5.280 19.944 1.00 84.75 70 ARG A C 1
ATOM 593 O O . ARG A 1 70 ? -25.322 -4.981 18.753 1.00 84.75 70 ARG A O 1
ATOM 600 N N . MET A 1 71 ? -24.445 -4.748 20.805 1.00 83.94 71 MET A N 1
ATOM 601 C CA . MET A 1 71 ? -23.377 -3.841 20.382 1.00 83.94 71 MET A CA 1
ATOM 602 C C . MET A 1 71 ? -22.345 -4.558 19.505 1.00 83.94 71 MET A C 1
ATOM 604 O O . MET A 1 71 ? -21.955 -4.008 18.479 1.00 83.94 71 MET A O 1
ATOM 608 N N . GLN A 1 72 ? -21.946 -5.784 19.854 1.00 82.69 72 GLN A N 1
ATOM 609 C CA . GLN A 1 72 ? -21.046 -6.596 19.026 1.00 82.69 72 GLN A CA 1
ATOM 610 C C . GLN A 1 72 ? -21.668 -6.938 17.664 1.00 82.69 72 GLN A C 1
ATOM 612 O O . GLN A 1 72 ? -21.007 -6.788 16.640 1.00 82.69 72 GLN A O 1
ATOM 617 N N . GLU A 1 73 ? -22.948 -7.320 17.626 1.00 88.75 73 GLU A N 1
ATOM 618 C CA . GLU A 1 73 ? -23.685 -7.576 16.378 1.00 88.75 73 GLU A CA 1
ATOM 619 C C . GLU A 1 73 ? -23.734 -6.326 15.482 1.00 88.75 73 GLU A C 1
ATOM 621 O O . GLU A 1 73 ? -23.486 -6.402 14.277 1.00 88.75 73 GLU A O 1
ATOM 626 N N . LEU A 1 74 ? -24.008 -5.159 16.074 1.00 88.25 74 LEU A N 1
ATOM 627 C CA . LEU A 1 74 ? -24.018 -3.883 15.361 1.00 88.25 74 LEU A CA 1
ATOM 628 C C . LEU A 1 74 ? -22.632 -3.532 14.804 1.00 88.25 74 LEU A C 1
ATOM 630 O O . LEU A 1 74 ? -22.536 -3.103 13.655 1.00 88.25 74 LEU A O 1
ATOM 634 N N . LEU A 1 75 ? -21.568 -3.738 15.585 1.00 87.69 75 LEU A N 1
ATOM 635 C CA . LEU A 1 75 ? -20.193 -3.532 15.125 1.00 87.69 75 LEU A CA 1
ATOM 636 C C . LEU A 1 75 ? -19.830 -4.493 13.989 1.00 87.69 75 LEU A C 1
ATOM 638 O O . LEU A 1 75 ? -19.243 -4.059 13.004 1.00 87.69 75 LEU A O 1
ATOM 642 N N . GLY A 1 76 ? -20.239 -5.762 14.067 1.00 91.25 76 GLY A N 1
ATOM 643 C CA . GLY A 1 76 ? -20.042 -6.728 12.984 1.00 91.25 76 GLY A CA 1
ATOM 644 C C . GLY A 1 76 ? -20.723 -6.297 11.681 1.00 91.25 76 GLY A C 1
ATOM 645 O O . GLY A 1 76 ? -20.104 -6.319 10.618 1.00 91.25 76 GLY A O 1
ATOM 646 N N . ARG A 1 77 ? -21.973 -5.817 11.758 1.00 94.31 77 ARG A N 1
ATOM 647 C CA . ARG A 1 77 ? -22.687 -5.252 10.597 1.00 94.31 77 ARG A CA 1
ATOM 648 C C . ARG A 1 77 ? -22.012 -3.996 10.053 1.00 94.31 77 ARG A C 1
ATOM 650 O O . ARG A 1 77 ? -21.903 -3.852 8.840 1.00 94.31 77 ARG A O 1
ATOM 657 N N . TYR A 1 78 ? -21.540 -3.114 10.932 1.00 94.62 78 TYR A N 1
ATOM 658 C CA . TYR A 1 78 ? -20.781 -1.929 10.534 1.00 94.62 78 TYR A CA 1
ATOM 659 C C . TYR A 1 78 ? -19.508 -2.310 9.768 1.00 94.62 78 TYR A C 1
ATOM 661 O O . TYR A 1 78 ? -19.272 -1.765 8.696 1.00 94.62 78 TYR A O 1
ATOM 669 N N . VAL A 1 79 ? -18.727 -3.277 10.263 1.00 95.06 79 VAL A N 1
ATOM 670 C CA . VAL A 1 79 ? -17.506 -3.748 9.585 1.00 95.06 79 VAL A CA 1
ATOM 671 C C . VAL A 1 79 ? -17.818 -4.275 8.183 1.00 95.06 79 VAL A C 1
ATOM 673 O O . VAL A 1 79 ? -17.096 -3.941 7.247 1.00 95.06 79 VAL A O 1
ATOM 676 N N . LEU A 1 80 ? -18.900 -5.043 8.017 1.00 96.25 80 LEU A N 1
ATOM 677 C CA . LEU A 1 80 ? -19.345 -5.538 6.707 1.00 96.25 80 LEU A CA 1
ATOM 678 C C . LEU A 1 80 ? -19.731 -4.398 5.754 1.00 96.25 80 LEU A C 1
ATOM 680 O O . LEU A 1 80 ? -19.317 -4.391 4.596 1.00 96.25 80 LEU A O 1
ATOM 684 N N . MET A 1 81 ? -20.497 -3.418 6.238 1.00 96.56 81 MET A N 1
ATOM 685 C CA . MET A 1 81 ? -20.866 -2.245 5.440 1.00 96.56 81 MET A CA 1
ATOM 686 C C . MET A 1 81 ? -19.639 -1.427 5.030 1.00 96.56 81 MET A C 1
ATOM 688 O O . MET A 1 81 ? -19.538 -1.000 3.880 1.00 96.56 81 MET A O 1
ATOM 692 N N . GLU A 1 82 ? -18.702 -1.227 5.955 1.00 95.25 82 GLU A N 1
ATOM 693 C CA . GLU A 1 82 ? -17.483 -0.463 5.708 1.00 95.25 82 GLU A CA 1
ATOM 694 C C . GLU A 1 82 ? -16.566 -1.192 4.717 1.00 95.25 82 GLU A C 1
ATOM 696 O O . GLU A 1 82 ? -16.018 -0.560 3.818 1.00 95.25 82 GLU A O 1
ATOM 701 N N . GLN A 1 83 ? -16.457 -2.523 4.823 1.00 96.69 83 GLN A N 1
ATOM 702 C CA . GLN A 1 83 ? -15.731 -3.362 3.867 1.00 96.69 83 GLN A CA 1
ATOM 703 C C . GLN A 1 83 ? -16.316 -3.237 2.457 1.00 96.69 83 GLN A C 1
ATOM 705 O O . GLN A 1 83 ? -15.572 -3.011 1.504 1.00 96.69 83 GLN A O 1
ATOM 710 N N . TYR A 1 84 ? -17.641 -3.348 2.325 1.00 96.69 84 TYR A N 1
ATOM 711 C CA . TYR A 1 84 ? -18.320 -3.211 1.038 1.00 96.69 84 TYR A CA 1
ATOM 712 C C . TYR A 1 84 ? -18.103 -1.818 0.434 1.00 96.69 84 TYR A C 1
ATOM 714 O O . TYR A 1 84 ? -17.657 -1.704 -0.705 1.00 96.69 84 TYR A O 1
ATOM 722 N N . TYR A 1 85 ? -18.332 -0.755 1.214 1.00 97.56 85 TYR A N 1
ATOM 723 C CA . TYR A 1 85 ? -18.085 0.620 0.771 1.00 97.56 85 TYR A CA 1
ATOM 724 C C . TYR A 1 85 ? -16.637 0.819 0.312 1.00 97.56 85 TYR A C 1
ATOM 726 O O . TYR A 1 85 ? -16.406 1.416 -0.741 1.00 97.56 85 TYR A O 1
ATOM 734 N N . MET A 1 86 ? -15.669 0.335 1.098 1.00 95.75 86 MET A N 1
ATOM 735 C CA . MET A 1 86 ? -14.246 0.477 0.802 1.00 95.75 86 MET A CA 1
ATOM 736 C C . MET A 1 86 ? -13.898 -0.220 -0.515 1.00 95.75 86 MET A C 1
ATOM 738 O O . MET A 1 86 ? -13.268 0.395 -1.371 1.00 95.75 86 MET A O 1
ATOM 742 N N . LYS A 1 87 ? -14.371 -1.458 -0.703 1.00 96.69 87 LYS A N 1
ATOM 743 C CA . LYS A 1 87 ? -14.129 -2.245 -1.913 1.00 96.69 87 LYS A CA 1
ATOM 744 C C . LYS A 1 87 ? -14.698 -1.577 -3.163 1.00 96.69 87 LYS A C 1
ATOM 746 O O . LYS A 1 87 ? -13.961 -1.364 -4.119 1.00 96.69 87 LYS A O 1
ATOM 751 N N . GLU A 1 88 ? -15.974 -1.200 -3.145 1.00 96.75 88 GLU A N 1
ATOM 752 C CA . GLU A 1 88 ? -16.632 -0.589 -4.308 1.00 96.75 88 GLU A CA 1
ATOM 753 C C . GLU A 1 88 ? -16.053 0.793 -4.636 1.00 96.75 88 GLU A C 1
ATOM 755 O O . GLU A 1 88 ? -15.874 1.143 -5.802 1.00 96.75 88 GLU A O 1
ATOM 760 N N . SER A 1 89 ? -15.710 1.580 -3.611 1.00 95.50 89 SER A N 1
ATOM 761 C CA . SER A 1 89 ? -15.102 2.900 -3.807 1.00 95.50 89 SER A CA 1
ATOM 762 C C . SER A 1 89 ? -13.705 2.790 -4.417 1.00 95.50 89 SER A C 1
ATOM 764 O O . SER A 1 89 ? -13.388 3.545 -5.332 1.00 95.50 89 SER A O 1
ATOM 766 N N . VAL A 1 90 ? -12.887 1.841 -3.945 1.00 93.38 90 VAL A N 1
ATOM 767 C CA . VAL A 1 90 ? -11.557 1.570 -4.512 1.00 93.38 90 VAL A CA 1
ATOM 768 C C . VAL A 1 90 ? -11.678 1.033 -5.933 1.00 93.38 90 VAL A C 1
ATOM 770 O O . VAL A 1 90 ? -11.004 1.545 -6.817 1.00 93.38 90 VAL A O 1
ATOM 773 N N . ALA A 1 91 ? -12.580 0.082 -6.194 1.00 93.69 91 ALA A N 1
ATOM 774 C CA . ALA A 1 91 ? -12.838 -0.414 -7.546 1.00 93.69 91 ALA A CA 1
ATOM 775 C C . ALA A 1 91 ? -13.193 0.720 -8.514 1.00 93.69 91 ALA A C 1
ATOM 777 O O . ALA A 1 91 ? -12.626 0.813 -9.601 1.00 93.69 91 ALA A O 1
ATOM 778 N N . LYS A 1 92 ? -14.066 1.635 -8.086 1.00 92.25 92 LYS A N 1
ATOM 779 C CA . LYS A 1 92 ? -14.431 2.804 -8.881 1.00 92.25 92 LYS A CA 1
ATOM 780 C C . LYS A 1 92 ? -13.248 3.746 -9.112 1.00 92.25 92 LYS A C 1
ATOM 782 O O . LYS A 1 92 ? -13.045 4.155 -10.252 1.00 92.25 92 LYS A O 1
ATOM 787 N N . ALA A 1 93 ? -12.458 4.048 -8.080 1.00 88.00 93 ALA A N 1
ATOM 788 C CA . ALA A 1 93 ? -11.246 4.859 -8.217 1.00 88.00 93 ALA A CA 1
ATOM 789 C C . ALA A 1 93 ? -10.264 4.240 -9.224 1.00 88.00 93 ALA A C 1
ATOM 791 O O . ALA A 1 93 ? -9.732 4.951 -10.068 1.00 88.00 93 ALA A O 1
ATOM 792 N N . MET A 1 94 ? -10.114 2.908 -9.221 1.00 85.31 94 MET A N 1
ATOM 793 C CA . MET A 1 94 ? -9.264 2.215 -10.194 1.00 85.31 94 MET A CA 1
ATOM 794 C C . MET A 1 94 ? -9.756 2.348 -11.636 1.00 85.31 94 MET A C 1
ATOM 796 O O . MET A 1 94 ? -8.955 2.476 -12.556 1.00 85.31 94 MET A O 1
ATOM 800 N N . THR A 1 95 ? -11.072 2.341 -11.851 1.00 87.50 95 THR A N 1
ATOM 801 C CA . THR A 1 95 ? -11.649 2.529 -13.193 1.00 87.50 95 THR A CA 1
ATOM 802 C C . THR A 1 95 ? -11.667 3.981 -13.660 1.00 87.50 95 THR A C 1
ATOM 804 O O . THR A 1 95 ? -11.738 4.232 -14.859 1.00 87.50 95 THR A O 1
ATOM 807 N N . MET A 1 96 ? -11.638 4.931 -12.725 1.00 83.44 96 MET A N 1
ATOM 808 C CA . MET A 1 96 ? -11.630 6.369 -12.999 1.00 83.44 96 MET A CA 1
ATOM 809 C C . MET A 1 96 ? -10.209 6.936 -13.080 1.00 83.44 96 MET A C 1
ATOM 811 O O . MET A 1 96 ? -10.049 8.151 -13.022 1.00 83.44 96 MET A O 1
ATOM 815 N N . ASP A 1 97 ? -9.201 6.070 -13.199 1.00 79.69 97 ASP A N 1
ATOM 816 C CA . ASP A 1 97 ? -7.797 6.454 -13.220 1.00 79.69 97 ASP A CA 1
ATOM 817 C C . ASP A 1 97 ? -7.519 7.512 -14.298 1.00 79.69 97 ASP A C 1
ATOM 819 O O . ASP A 1 97 ? -7.720 7.290 -15.496 1.00 79.69 97 ASP A O 1
ATOM 823 N N . LEU A 1 98 ? -7.052 8.675 -13.847 1.00 68.12 98 LEU A N 1
ATOM 824 C CA . LEU A 1 98 ? -6.561 9.747 -14.695 1.00 68.12 98 LEU A CA 1
ATOM 825 C C . LEU A 1 98 ? -5.063 9.907 -14.452 1.00 68.12 98 LEU A C 1
ATOM 827 O O . LEU A 1 98 ? -4.616 10.159 -13.329 1.00 68.12 98 LEU A O 1
ATOM 831 N N . LYS A 1 99 ? -4.275 9.814 -15.520 1.00 62.88 99 LYS A N 1
ATOM 832 C CA . LYS A 1 99 ? -2.884 10.253 -15.478 1.00 62.88 99 LYS A CA 1
ATOM 833 C C . LYS A 1 99 ? -2.855 11.760 -15.707 1.00 62.88 99 LYS A C 1
ATOM 835 O O . LYS A 1 99 ? -3.112 12.219 -16.817 1.00 62.88 99 LYS A O 1
ATOM 840 N N . GLU A 1 100 ? -2.564 12.518 -14.656 1.00 64.50 100 GLU A N 1
ATOM 841 C CA . GLU A 1 100 ? -2.325 13.954 -14.786 1.00 64.50 100 GLU A CA 1
ATOM 842 C C . GLU A 1 100 ? -1.056 14.198 -15.608 1.00 64.50 100 GLU A C 1
ATOM 844 O O . GLU A 1 100 ? -0.060 13.487 -15.460 1.00 64.50 100 GLU A O 1
ATOM 849 N N . THR A 1 101 ? -1.102 15.199 -16.487 1.00 55.88 101 THR A N 1
ATOM 850 C CA . THR A 1 101 ? -0.068 15.475 -17.496 1.00 55.88 101 THR A CA 1
ATOM 851 C C . THR A 1 101 ? 1.324 15.707 -16.890 1.00 55.88 101 THR A C 1
ATOM 853 O O . THR A 1 101 ? 2.316 15.369 -17.528 1.00 55.88 101 THR A O 1
ATOM 856 N N . ASP A 1 102 ? 1.390 16.187 -15.644 1.00 62.91 102 ASP A N 1
ATOM 857 C CA . ASP A 1 102 ? 2.632 16.514 -14.928 1.00 62.91 102 ASP A CA 1
ATOM 858 C C . ASP A 1 102 ? 2.962 15.532 -13.787 1.00 62.91 102 ASP A C 1
ATOM 860 O O . ASP A 1 102 ? 3.909 15.744 -13.028 1.00 62.91 102 ASP A O 1
ATOM 864 N N . SER A 1 103 ? 2.193 14.446 -13.648 1.00 64.06 103 SER A N 1
ATOM 865 C CA . SER A 1 103 ? 2.392 13.470 -12.578 1.00 64.06 103 SER A CA 1
ATOM 866 C C . SER A 1 103 ? 3.059 12.189 -13.081 1.00 64.06 103 SER A C 1
ATOM 868 O O . SER A 1 103 ? 2.606 11.524 -14.018 1.00 64.06 103 SER A O 1
ATOM 870 N N . LEU A 1 104 ? 4.127 11.793 -12.384 1.00 66.25 104 LEU A N 1
ATOM 871 C CA . LEU A 1 104 ? 4.775 10.487 -12.544 1.00 66.25 104 LEU A CA 1
ATOM 872 C C . LEU A 1 104 ? 3.928 9.340 -11.973 1.00 66.25 104 LEU A C 1
ATOM 874 O O . LEU A 1 104 ? 4.187 8.170 -12.258 1.00 66.25 104 LEU A O 1
ATOM 878 N N . THR A 1 105 ? 2.926 9.668 -11.157 1.00 70.81 105 THR A N 1
ATOM 879 C CA . THR A 1 105 ? 2.046 8.723 -10.475 1.00 70.81 105 THR A CA 1
ATOM 880 C C . THR A 1 105 ? 0.601 8.913 -10.912 1.00 70.81 105 THR A C 1
ATOM 882 O O . THR A 1 105 ? 0.140 10.018 -11.182 1.00 70.81 105 THR A O 1
ATOM 885 N N . SER A 1 106 ? -0.134 7.813 -10.985 1.00 76.62 106 SER A N 1
ATOM 886 C CA . SER A 1 106 ? -1.560 7.833 -11.295 1.00 76.62 106 SER A CA 1
ATOM 887 C C . SER A 1 106 ? -2.363 8.445 -10.132 1.00 76.62 106 SER A C 1
ATOM 889 O O . SER A 1 106 ? -2.075 8.151 -8.968 1.00 76.62 106 SER A O 1
ATOM 891 N N . SER A 1 107 ? -3.389 9.252 -10.444 1.00 80.12 107 SER A N 1
ATOM 892 C CA . SER A 1 107 ? -4.307 9.845 -9.447 1.00 80.12 107 SER A CA 1
ATOM 893 C C . SER A 1 107 ? -5.058 8.787 -8.627 1.00 80.12 107 SER A C 1
ATOM 895 O O . SER A 1 107 ? -5.387 9.008 -7.461 1.00 80.12 107 SER A O 1
ATOM 897 N N . MET A 1 108 ? -5.229 7.585 -9.193 1.00 84.00 108 MET A N 1
ATOM 898 C CA . MET A 1 108 ? -5.788 6.418 -8.511 1.00 84.00 108 MET A CA 1
ATOM 899 C C . MET A 1 108 ? -5.052 6.101 -7.204 1.00 84.00 108 MET A C 1
ATOM 901 O O . MET A 1 108 ? -5.684 5.638 -6.258 1.00 84.00 108 MET A O 1
ATOM 905 N N . LEU A 1 109 ? -3.731 6.315 -7.125 1.00 81.88 109 LEU A N 1
ATOM 906 C CA . LEU A 1 109 ? -2.962 6.038 -5.906 1.00 81.88 109 LEU A CA 1
ATOM 907 C C . LEU A 1 109 ? -3.481 6.882 -4.739 1.00 81.88 109 LEU A C 1
ATOM 909 O O . LEU A 1 109 ? -3.827 6.335 -3.688 1.00 81.88 109 LEU A O 1
ATOM 913 N N . ASP A 1 110 ? -3.597 8.192 -4.944 1.00 80.88 110 ASP A N 1
ATOM 914 C CA . ASP A 1 110 ? -4.072 9.118 -3.920 1.00 80.88 110 ASP A CA 1
ATOM 915 C C . ASP A 1 110 ? -5.515 8.814 -3.519 1.00 80.88 110 ASP A C 1
ATOM 917 O O . ASP A 1 110 ? -5.817 8.728 -2.325 1.00 80.88 110 ASP A O 1
ATOM 921 N N . ASP A 1 111 ? -6.387 8.544 -4.492 1.00 85.38 111 ASP A N 1
ATOM 922 C CA . ASP A 1 111 ? -7.786 8.198 -4.242 1.00 85.38 111 ASP A CA 1
ATOM 923 C C . ASP A 1 111 ? -7.934 6.906 -3.429 1.00 85.38 111 ASP A C 1
ATOM 925 O O . ASP A 1 111 ? -8.669 6.865 -2.434 1.00 85.38 111 ASP A O 1
ATOM 929 N N . VAL A 1 112 ? -7.215 5.845 -3.809 1.00 85.31 112 VAL A N 1
ATOM 930 C CA . VAL A 1 112 ? -7.271 4.543 -3.130 1.00 85.31 112 VAL A CA 1
ATOM 931 C C . VAL A 1 112 ? -6.788 4.670 -1.686 1.00 85.31 112 VAL A C 1
ATOM 933 O O . VAL A 1 112 ? -7.494 4.253 -0.758 1.00 85.31 112 VAL A O 1
ATOM 936 N N . PHE A 1 113 ? -5.631 5.297 -1.456 1.00 82.88 113 PHE A N 1
ATOM 937 C CA . PHE A 1 113 ? -5.110 5.479 -0.099 1.00 82.88 113 PHE A CA 1
ATOM 938 C C . PHE A 1 113 ? -5.964 6.447 0.727 1.00 82.88 113 PHE A C 1
ATOM 940 O O . PHE A 1 113 ? -6.133 6.239 1.936 1.00 82.88 113 PHE A O 1
ATOM 947 N N . PHE A 1 114 ? -6.564 7.461 0.101 1.00 84.19 114 PHE A N 1
ATOM 948 C CA . PHE A 1 114 ? -7.516 8.350 0.757 1.00 84.19 114 PHE A CA 1
ATOM 949 C C . PHE A 1 114 ? -8.769 7.598 1.218 1.00 84.19 114 PHE A C 1
ATOM 951 O O . PHE A 1 114 ? -9.182 7.746 2.373 1.00 84.19 114 PHE A O 1
ATOM 958 N N . ILE A 1 115 ? -9.357 6.754 0.364 1.00 88.44 115 ILE A N 1
ATOM 959 C CA . ILE A 1 115 ? -10.535 5.940 0.697 1.00 88.44 115 ILE A CA 1
ATOM 960 C C . ILE A 1 115 ? -10.234 4.992 1.863 1.00 88.44 115 ILE A C 1
ATOM 962 O O . ILE A 1 115 ? -11.006 4.953 2.828 1.00 88.44 115 ILE A O 1
ATOM 966 N N . VAL A 1 116 ? -9.112 4.265 1.818 1.00 81.50 116 VAL A N 1
ATOM 967 C CA . VAL A 1 116 ? -8.717 3.340 2.895 1.00 81.50 116 VAL A CA 1
ATOM 968 C C . VAL A 1 116 ? -8.531 4.102 4.209 1.00 81.50 116 VAL A C 1
ATOM 970 O O . VAL A 1 116 ? -9.148 3.757 5.223 1.00 81.50 116 VAL A O 1
ATOM 973 N N . ARG A 1 117 ? -7.772 5.208 4.191 1.00 80.00 117 ARG A N 1
ATOM 974 C CA . ARG A 1 117 ? -7.554 6.066 5.368 1.00 80.00 117 ARG A CA 1
ATOM 975 C C . ARG A 1 117 ? -8.867 6.612 5.927 1.00 80.00 117 ARG A C 1
ATOM 977 O O . ARG A 1 117 ? -9.054 6.649 7.144 1.00 80.00 117 ARG A O 1
ATOM 984 N N . LYS A 1 118 ? -9.795 7.017 5.056 1.00 84.56 118 LYS A N 1
ATOM 985 C CA . LYS A 1 118 ? -11.118 7.531 5.435 1.00 84.56 118 LYS A CA 1
ATOM 986 C C . LYS A 1 118 ? -11.927 6.487 6.206 1.00 84.56 118 LYS A C 1
ATOM 988 O O . LYS A 1 118 ? -12.515 6.838 7.231 1.00 84.56 118 LYS A O 1
ATOM 993 N N . CYS A 1 119 ? -11.927 5.234 5.757 1.00 85.88 119 CYS A N 1
ATOM 994 C CA . CYS A 1 119 ? -12.652 4.148 6.419 1.00 85.88 119 CYS A CA 1
ATOM 995 C C . CYS A 1 119 ? -12.041 3.802 7.786 1.00 85.88 119 CYS A C 1
ATOM 997 O O . CYS A 1 119 ? -12.751 3.702 8.790 1.00 85.88 119 CYS A O 1
ATOM 999 N N . VAL A 1 120 ? -10.707 3.716 7.861 1.00 80.50 120 VAL A N 1
ATOM 1000 C CA . VAL A 1 120 ? -9.991 3.487 9.128 1.00 80.50 120 VAL A CA 1
ATOM 1001 C C . VAL A 1 120 ? -10.284 4.616 10.116 1.00 80.50 120 VAL A C 1
ATOM 1003 O O . VAL A 1 120 ? -10.680 4.350 11.250 1.00 80.50 120 VAL A O 1
ATOM 1006 N N . ARG A 1 121 ? -10.202 5.881 9.686 1.00 77.81 121 ARG A N 1
ATOM 1007 C CA . ARG A 1 121 ? -10.511 7.031 10.547 1.00 77.81 121 ARG A CA 1
ATOM 1008 C C . ARG A 1 121 ? -11.952 6.999 11.059 1.00 77.81 121 ARG A C 1
ATOM 1010 O O . ARG A 1 121 ? -12.182 7.268 12.233 1.00 77.81 121 ARG A O 1
ATOM 1017 N N . ARG A 1 122 ? -12.922 6.627 10.217 1.00 83.38 122 ARG A N 1
ATOM 1018 C CA . ARG A 1 122 ? -14.328 6.473 10.630 1.00 83.38 122 ARG A CA 1
ATOM 1019 C C . ARG A 1 122 ? -14.495 5.371 11.679 1.00 83.38 122 ARG A C 1
ATOM 1021 O O . ARG A 1 122 ? -15.226 5.558 12.651 1.00 83.38 122 ARG A O 1
ATOM 1028 N N . SER A 1 123 ? -13.771 4.259 11.532 1.00 80.44 123 SER A N 1
ATOM 1029 C CA . SER A 1 123 ? -13.821 3.147 12.489 1.00 80.44 123 SER A CA 1
ATOM 1030 C C . SER A 1 123 ? -13.387 3.549 13.905 1.00 80.44 123 SER A C 1
ATOM 1032 O O . SER A 1 123 ? -13.913 2.997 14.871 1.00 80.44 123 SER A O 1
ATOM 1034 N N . LEU A 1 124 ? -12.532 4.569 14.068 1.00 76.00 124 LEU A N 1
ATOM 1035 C CA . LEU A 1 124 ? -12.122 5.086 15.385 1.00 76.00 124 LEU A CA 1
ATOM 1036 C C . LEU A 1 124 ? -13.313 5.612 16.203 1.00 76.00 124 LEU A C 1
ATOM 1038 O O . LEU A 1 124 ? -13.343 5.482 17.430 1.00 76.00 124 LEU A O 1
ATOM 1042 N N . SER A 1 125 ? -14.351 6.135 15.540 1.00 80.00 125 SER A N 1
ATOM 1043 C CA . SER A 1 125 ? -15.571 6.609 16.206 1.00 80.00 125 SER A CA 1
ATOM 1044 C C . SER A 1 125 ? -16.361 5.485 16.893 1.00 80.00 125 SER A C 1
ATOM 1046 O O . SER A 1 125 ? -17.138 5.768 17.817 1.00 80.00 125 SER A O 1
ATOM 1048 N N . SER A 1 126 ? -16.131 4.220 16.508 1.00 78.00 126 SER A N 1
ATOM 1049 C CA . SER A 1 126 ? -16.704 3.040 17.173 1.00 78.00 126 SER A CA 1
ATOM 1050 C C . SER A 1 126 ? -16.190 2.867 18.606 1.00 78.00 126 SER A C 1
ATOM 1052 O O . SER A 1 126 ? -16.890 2.302 19.444 1.00 78.00 126 SER A O 1
ATOM 1054 N N . SER A 1 127 ? -14.990 3.389 18.902 1.00 77.00 127 SER A N 1
ATOM 1055 C CA . SER A 1 127 ? -14.261 3.156 20.155 1.00 77.00 127 SER A CA 1
ATOM 1056 C C . SER A 1 127 ? -14.087 1.669 20.499 1.00 77.00 127 SER A C 1
ATOM 1058 O O . SER A 1 127 ? -13.991 1.321 21.673 1.00 77.00 127 SER A O 1
ATOM 1060 N N . SER A 1 128 ? -14.064 0.802 19.485 1.00 79.19 128 SER A N 1
ATOM 1061 C CA . SER A 1 128 ? -13.765 -0.622 19.607 1.00 79.19 128 SER A CA 1
ATOM 1062 C C . SER A 1 128 ? -12.487 -0.921 18.836 1.00 79.19 128 SER A C 1
ATOM 1064 O O . SER A 1 128 ? -12.437 -0.759 17.618 1.00 79.19 128 SER A O 1
ATOM 1066 N N . VAL A 1 129 ? -11.457 -1.372 19.548 1.00 80.75 129 VAL A N 1
ATOM 1067 C CA . VAL A 1 129 ? -10.166 -1.729 18.943 1.00 80.75 129 VAL A CA 1
ATOM 1068 C C . VAL A 1 129 ? -10.327 -2.892 17.970 1.00 80.75 129 VAL A C 1
ATOM 1070 O O . VAL A 1 129 ? -9.752 -2.852 16.889 1.00 80.75 129 VAL A O 1
ATOM 1073 N N . ASP A 1 130 ? -11.181 -3.867 18.286 1.00 82.62 130 ASP A N 1
ATOM 1074 C CA . ASP A 1 130 ? -11.481 -4.985 17.386 1.00 82.62 130 ASP A CA 1
ATOM 1075 C C . ASP A 1 130 ? -12.140 -4.510 16.082 1.00 82.62 130 ASP A C 1
ATOM 1077 O O . ASP A 1 130 ? -11.781 -4.975 15.003 1.00 82.62 130 ASP A O 1
ATOM 1081 N N . CYS A 1 131 ? -13.051 -3.532 16.156 1.00 84.00 131 CYS A N 1
ATOM 1082 C CA . CYS A 1 131 ? -13.649 -2.922 14.968 1.00 84.00 131 CYS A CA 1
ATOM 1083 C C . CYS A 1 131 ? -12.605 -2.183 14.120 1.00 84.00 131 CYS A C 1
ATOM 1085 O O . CYS A 1 131 ? -12.618 -2.302 12.896 1.00 84.00 131 CYS A O 1
ATOM 1087 N N . VAL A 1 132 ? -11.710 -1.423 14.757 1.00 80.25 132 VAL A N 1
ATOM 1088 C CA . VAL A 1 132 ? -10.635 -0.697 14.063 1.00 80.25 132 VAL A CA 1
ATOM 1089 C C . VAL A 1 132 ? -9.681 -1.678 13.386 1.00 80.25 132 VAL A C 1
ATOM 1091 O O . VAL A 1 132 ? -9.388 -1.515 12.205 1.00 80.25 132 VAL A O 1
ATOM 1094 N N . CYS A 1 133 ? -9.261 -2.732 14.092 1.00 82.62 133 CYS A N 1
ATOM 1095 C CA . CYS A 1 133 ? -8.402 -3.781 13.541 1.00 82.62 133 CYS A CA 1
ATOM 1096 C C . CYS A 1 133 ? -9.082 -4.496 12.369 1.00 82.62 133 CYS A C 1
ATOM 1098 O O . CYS A 1 133 ? -8.458 -4.703 11.337 1.00 82.62 133 CYS A O 1
ATOM 1100 N N . ALA A 1 134 ? -10.373 -4.820 12.480 1.00 91.31 134 ALA A N 1
ATOM 1101 C CA . ALA A 1 134 ? -11.108 -5.455 11.391 1.00 91.31 134 ALA A CA 1
ATOM 1102 C C . ALA A 1 134 ? -11.168 -4.566 10.136 1.00 91.31 134 ALA A C 1
ATOM 1104 O O . ALA A 1 134 ? -10.922 -5.044 9.030 1.00 91.31 134 ALA A O 1
ATOM 1105 N N . VAL A 1 135 ? -11.446 -3.266 10.291 1.00 87.56 135 VAL A N 1
ATOM 1106 C CA . VAL A 1 135 ? -11.461 -2.316 9.164 1.00 87.56 135 VAL A CA 1
ATOM 1107 C C . VAL A 1 135 ? -10.058 -2.110 8.583 1.00 87.56 135 VAL A C 1
ATOM 1109 O O . VAL A 1 135 ? -9.921 -2.038 7.363 1.00 87.56 135 VAL A O 1
ATOM 1112 N N . LEU A 1 136 ? -9.016 -2.065 9.418 1.00 84.81 136 LEU A N 1
ATOM 1113 C CA . LEU A 1 136 ? -7.627 -1.964 8.962 1.00 84.81 136 LEU A CA 1
ATOM 1114 C C . LEU A 1 136 ? -7.220 -3.196 8.147 1.00 84.81 136 LEU A C 1
ATOM 1116 O O . LEU A 1 136 ? -6.751 -3.052 7.021 1.00 84.81 136 LEU A O 1
ATOM 1120 N N . ASN A 1 137 ? -7.484 -4.396 8.667 1.00 90.81 137 ASN A N 1
ATOM 1121 C CA . ASN A 1 137 ? -7.165 -5.660 8.002 1.00 90.81 137 ASN A CA 1
ATOM 1122 C C . ASN A 1 137 ? -7.946 -5.821 6.687 1.00 90.81 137 ASN A C 1
ATOM 1124 O O . ASN A 1 137 ? -7.407 -6.339 5.708 1.00 90.81 137 ASN A O 1
ATOM 1128 N N . ASN A 1 138 ? -9.193 -5.336 6.629 1.00 93.81 138 ASN A N 1
ATOM 1129 C CA . ASN A 1 138 ? -9.950 -5.245 5.377 1.00 93.81 138 ASN A CA 1
ATOM 1130 C C . ASN A 1 138 ? -9.244 -4.339 4.358 1.00 93.81 138 ASN A C 1
ATOM 1132 O O . ASN A 1 138 ? -9.147 -4.709 3.191 1.00 93.81 138 ASN A O 1
ATOM 1136 N N . GLY A 1 139 ? -8.715 -3.193 4.798 1.00 86.88 139 GLY A N 1
ATOM 1137 C CA . GLY A 1 139 ? -7.921 -2.295 3.958 1.00 86.88 139 GLY A CA 1
ATOM 1138 C C . GLY A 1 139 ? -6.635 -2.940 3.447 1.00 86.88 139 GLY A C 1
ATOM 1139 O O . GLY A 1 139 ? -6.369 -2.884 2.251 1.00 86.88 139 GLY A O 1
ATOM 1140 N N . VAL A 1 140 ? -5.877 -3.613 4.317 1.00 83.25 140 VAL A N 1
ATOM 1141 C CA . VAL A 1 140 ? -4.669 -4.362 3.925 1.00 83.25 140 VAL A CA 1
ATOM 1142 C C . VAL A 1 140 ? -5.007 -5.433 2.886 1.00 83.25 140 VAL A C 1
ATOM 1144 O O . VAL A 1 140 ? -4.376 -5.499 1.833 1.00 83.25 140 VAL A O 1
ATOM 1147 N N . THR A 1 141 ? -6.047 -6.229 3.144 1.00 93.62 141 THR A N 1
ATOM 1148 C CA . THR A 1 141 ? -6.489 -7.299 2.239 1.00 93.62 141 THR A CA 1
ATOM 1149 C C . THR A 1 141 ? -6.916 -6.743 0.882 1.00 93.62 141 THR A C 1
ATOM 1151 O O . THR A 1 141 ? -6.562 -7.307 -0.149 1.00 93.62 141 THR A O 1
ATOM 1154 N N . LEU A 1 142 ? -7.639 -5.623 0.856 1.00 91.94 142 LEU A N 1
ATOM 1155 C CA . LEU A 1 142 ? -8.061 -4.961 -0.379 1.00 91.94 142 LEU A CA 1
ATOM 1156 C C . LEU A 1 142 ? -6.856 -4.441 -1.178 1.00 91.94 142 LEU A C 1
ATOM 1158 O O . LEU A 1 142 ? -6.773 -4.644 -2.391 1.00 91.94 142 LEU A O 1
ATOM 1162 N N . LEU A 1 143 ? -5.897 -3.806 -0.497 1.00 86.38 143 LEU A N 1
ATOM 1163 C CA . LEU A 1 143 ? -4.679 -3.301 -1.129 1.00 86.38 143 LEU A CA 1
ATOM 1164 C C . LEU A 1 143 ? -3.829 -4.435 -1.711 1.00 86.38 143 LEU A C 1
ATOM 1166 O O . LEU A 1 143 ? -3.269 -4.293 -2.793 1.00 86.38 143 LEU A O 1
ATOM 1170 N N . GLU A 1 144 ? -3.758 -5.576 -1.030 1.00 87.50 144 GLU A N 1
ATOM 1171 C CA . GLU A 1 144 ? -3.016 -6.736 -1.515 1.00 87.50 144 GLU A CA 1
ATOM 1172 C C . GLU A 1 144 ? -3.740 -7.477 -2.645 1.00 87.50 144 GLU A C 1
ATOM 1174 O O . GLU A 1 144 ? -3.148 -7.830 -3.666 1.00 87.50 144 GLU A O 1
ATOM 1179 N N . THR A 1 145 ? -5.019 -7.788 -2.448 1.00 90.50 145 THR A N 1
ATOM 1180 C CA . THR A 1 145 ? -5.706 -8.785 -3.273 1.00 90.50 145 THR A CA 1
ATOM 1181 C C . THR A 1 145 ? -6.444 -8.195 -4.465 1.00 90.50 145 THR A C 1
ATOM 1183 O O . THR A 1 145 ? -6.640 -8.932 -5.435 1.00 90.50 145 THR A O 1
ATOM 1186 N N . ASP A 1 146 ? -6.793 -6.909 -4.428 1.00 90.00 146 ASP A N 1
ATOM 1187 C CA . ASP A 1 146 ? -7.457 -6.200 -5.520 1.00 90.00 146 ASP A CA 1
ATOM 1188 C C . ASP A 1 146 ? -6.495 -5.175 -6.141 1.00 90.00 146 ASP A C 1
ATOM 1190 O O . ASP A 1 146 ? -6.153 -5.287 -7.319 1.00 90.00 146 ASP A O 1
ATOM 1194 N N . PHE A 1 147 ? -5.984 -4.228 -5.346 1.00 85.06 147 PHE A N 1
ATOM 1195 C CA . PHE A 1 147 ? -5.207 -3.097 -5.869 1.00 85.06 147 PHE A CA 1
ATOM 1196 C C . PHE A 1 147 ? -3.830 -3.501 -6.414 1.00 85.06 147 PHE A C 1
ATOM 1198 O O . PHE A 1 147 ? -3.503 -3.211 -7.565 1.00 85.06 147 PHE A O 1
ATOM 1205 N N . LEU A 1 148 ? -3.027 -4.229 -5.632 1.00 81.44 148 LEU A N 1
ATOM 1206 C CA . LEU A 1 148 ? -1.713 -4.689 -6.085 1.00 81.44 148 LEU A CA 1
ATOM 1207 C C . LEU A 1 148 ? -1.840 -5.628 -7.289 1.00 81.44 148 LEU A C 1
ATOM 1209 O O . LEU A 1 148 ? -1.039 -5.541 -8.216 1.00 81.44 148 LEU A O 1
ATOM 1213 N N . LYS A 1 149 ? -2.867 -6.488 -7.322 1.00 83.12 149 LYS A N 1
ATOM 1214 C CA . LYS A 1 149 ? -3.131 -7.345 -8.489 1.00 83.12 149 LYS A CA 1
ATOM 1215 C C . LYS A 1 149 ? -3.490 -6.536 -9.731 1.00 83.12 149 LYS A C 1
ATOM 1217 O O . LYS A 1 149 ? -3.029 -6.893 -10.813 1.00 83.12 149 LYS A O 1
ATOM 1222 N N . TYR A 1 150 ? -4.274 -5.469 -9.586 1.00 83.88 150 TYR A N 1
ATOM 1223 C CA . TYR A 1 150 ? -4.611 -4.560 -10.681 1.00 83.88 150 TYR A CA 1
ATOM 1224 C C . TYR A 1 150 ? -3.354 -3.905 -11.271 1.00 83.88 150 TYR A C 1
ATOM 1226 O O . TYR A 1 150 ? -3.101 -4.024 -12.470 1.00 83.88 150 TYR A O 1
ATOM 1234 N N . ILE A 1 151 ? -2.494 -3.328 -10.423 1.00 77.62 151 ILE A N 1
ATOM 1235 C CA . ILE A 1 151 ? -1.210 -2.747 -10.854 1.00 77.62 151 ILE A CA 1
ATOM 1236 C C . ILE A 1 151 ? -0.313 -3.818 -11.493 1.00 77.62 151 ILE A C 1
ATOM 1238 O O . ILE A 1 151 ? 0.268 -3.610 -12.561 1.00 77.62 151 ILE A O 1
ATOM 1242 N N . TYR A 1 152 ? -0.218 -4.993 -10.866 1.00 74.75 152 TYR A N 1
ATOM 1243 C CA . TYR A 1 152 ? 0.614 -6.086 -11.358 1.00 74.75 152 TYR A CA 1
ATOM 1244 C C . TYR A 1 152 ? 0.133 -6.621 -12.708 1.00 74.75 152 TYR A C 1
ATOM 1246 O O . TYR A 1 152 ? 0.959 -7.038 -13.514 1.00 74.75 152 TYR A O 1
ATOM 1254 N N . ALA A 1 153 ? -1.169 -6.591 -13.004 1.00 78.75 153 ALA A N 1
ATOM 1255 C CA . ALA A 1 153 ? -1.681 -6.947 -14.326 1.00 78.75 153 ALA A CA 1
ATOM 1256 C C . ALA A 1 153 ? -1.136 -6.004 -15.414 1.00 78.75 153 ALA A C 1
ATOM 1258 O O . ALA A 1 153 ? -0.701 -6.486 -16.462 1.00 78.75 153 ALA A O 1
ATOM 1259 N N . GLY A 1 154 ? -1.053 -4.699 -15.129 1.00 71.38 154 GLY A N 1
ATOM 1260 C CA . GLY A 1 154 ? -0.396 -3.720 -16.001 1.00 71.38 154 GLY A CA 1
ATOM 1261 C C . GLY A 1 154 ? 1.092 -4.024 -16.203 1.00 71.38 154 GLY A C 1
ATOM 1262 O O . GLY A 1 154 ? 1.562 -4.151 -17.332 1.00 71.38 154 GLY A O 1
ATOM 1263 N N . ILE A 1 155 ? 1.826 -4.278 -15.115 1.00 68.00 155 ILE A N 1
ATOM 1264 C CA . ILE A 1 155 ? 3.241 -4.698 -15.176 1.00 68.00 155 ILE A CA 1
ATOM 1265 C C . ILE A 1 155 ? 3.397 -6.031 -15.934 1.00 68.00 155 ILE A C 1
ATOM 1267 O O . ILE A 1 155 ? 4.392 -6.277 -16.627 1.00 68.00 155 ILE A O 1
ATOM 1271 N N . LYS A 1 156 ? 2.423 -6.941 -15.812 1.00 70.88 156 LYS A N 1
ATOM 1272 C CA . LYS A 1 156 ? 2.435 -8.242 -16.483 1.00 70.88 156 LYS A CA 1
ATOM 1273 C C . LYS A 1 156 ? 2.313 -8.086 -17.995 1.00 70.88 156 LYS A C 1
ATOM 1275 O O . LYS A 1 156 ? 3.089 -8.738 -18.694 1.00 70.88 156 LYS A O 1
ATOM 1280 N N . ALA A 1 157 ? 1.405 -7.222 -18.447 1.00 70.38 157 ALA A N 1
ATOM 1281 C CA . ALA A 1 157 ? 1.202 -6.884 -19.854 1.00 70.38 157 ALA A CA 1
ATOM 1282 C C . ALA A 1 157 ? 2.464 -6.291 -20.511 1.00 70.38 157 ALA A C 1
ATOM 1284 O O . ALA A 1 157 ? 2.676 -6.488 -21.703 1.00 70.38 157 ALA A O 1
ATOM 1285 N N . GLY A 1 158 ? 3.348 -5.681 -19.714 1.00 59.69 158 GLY A N 1
ATOM 1286 C CA . GLY A 1 158 ? 4.641 -5.171 -20.164 1.00 59.69 158 GLY A CA 1
ATOM 1287 C C . GLY A 1 158 ? 4.544 -3.784 -20.796 1.00 59.69 158 GLY A C 1
ATOM 1288 O O . GLY A 1 158 ? 3.469 -3.198 -20.893 1.00 59.69 158 GLY A O 1
ATOM 1289 N N . TYR A 1 159 ? 5.692 -3.244 -21.200 1.00 64.06 159 TYR A N 1
ATOM 1290 C CA . TYR A 1 159 ? 5.773 -1.928 -21.830 1.00 64.06 159 TYR A CA 1
ATOM 1291 C C . TYR A 1 159 ? 5.592 -2.074 -23.351 1.00 64.06 159 TYR A C 1
ATOM 1293 O O . TYR A 1 159 ? 6.335 -2.851 -23.959 1.00 64.06 159 TYR A O 1
ATOM 1301 N N . PRO A 1 160 ? 4.635 -1.374 -23.989 1.00 50.84 160 PRO A N 1
ATOM 1302 C CA . PRO A 1 160 ? 4.501 -1.395 -25.444 1.00 50.84 160 PRO A CA 1
ATOM 1303 C C . PRO A 1 160 ? 5.772 -0.822 -26.101 1.00 50.84 160 PRO A C 1
ATOM 1305 O O . PRO A 1 160 ? 6.281 0.220 -25.693 1.00 50.84 160 PRO A O 1
ATOM 1308 N N . GLY A 1 161 ? 6.324 -1.522 -27.097 1.00 52.16 161 GLY A N 1
ATOM 1309 C CA . GLY A 1 161 ? 7.591 -1.148 -27.742 1.00 52.16 161 GLY A CA 1
ATOM 1310 C C . GLY A 1 161 ? 7.539 0.175 -28.525 1.00 52.16 161 GLY A C 1
ATOM 1311 O O . GLY A 1 161 ? 6.481 0.551 -29.019 1.00 52.16 161 GLY A O 1
ATOM 1312 N N . ALA A 1 162 ? 8.705 0.835 -28.633 1.00 44.91 162 ALA A N 1
ATOM 1313 C CA . ALA A 1 162 ? 9.144 1.979 -29.470 1.00 44.91 162 ALA A CA 1
ATOM 1314 C C . ALA A 1 162 ? 8.257 3.242 -29.644 1.00 44.91 162 ALA A C 1
ATOM 1316 O O . ALA A 1 162 ? 8.801 4.298 -29.953 1.00 44.91 162 ALA A O 1
ATOM 1317 N N . GLY A 1 163 ? 6.939 3.192 -29.443 1.00 46.91 163 GLY A N 1
ATOM 1318 C CA . GLY A 1 163 ? 6.031 4.336 -29.613 1.00 46.91 163 GLY A CA 1
ATOM 1319 C C . GLY A 1 163 ? 5.840 5.185 -28.352 1.00 46.91 163 GLY A C 1
ATOM 1320 O O . GLY A 1 163 ? 5.653 6.394 -28.448 1.00 46.91 163 GLY A O 1
ATOM 1321 N N . TRP A 1 164 ? 5.947 4.583 -27.163 1.00 47.88 164 TRP A N 1
ATOM 1322 C CA . TRP A 1 164 ? 5.669 5.270 -25.893 1.00 47.88 164 TRP A CA 1
ATOM 1323 C C . TRP A 1 164 ? 6.706 6.351 -25.536 1.00 47.88 164 TRP A C 1
ATOM 1325 O O . TRP A 1 164 ? 6.392 7.317 -24.845 1.00 47.88 164 TRP A O 1
ATOM 1335 N N . THR A 1 165 ? 7.939 6.219 -26.038 1.00 50.03 165 THR A N 1
ATOM 1336 C CA . THR A 1 165 ? 9.028 7.172 -25.781 1.00 50.03 165 THR A CA 1
ATOM 1337 C C . THR A 1 165 ? 8.802 8.512 -26.476 1.00 50.03 165 THR A C 1
ATOM 1339 O O . THR A 1 165 ? 9.249 9.530 -25.963 1.00 50.03 165 THR A O 1
ATOM 1342 N N . ALA A 1 166 ? 8.099 8.534 -27.614 1.00 46.72 166 ALA A N 1
ATOM 1343 C CA . ALA A 1 166 ? 7.811 9.760 -28.361 1.00 46.72 166 ALA A CA 1
ATOM 1344 C C . ALA A 1 166 ? 6.732 10.614 -27.677 1.00 46.72 166 ALA A C 1
ATOM 1346 O O . ALA A 1 166 ? 6.854 11.836 -27.606 1.00 46.72 166 ALA A O 1
ATOM 1347 N N . GLU A 1 167 ? 5.706 9.961 -27.128 1.00 48.19 167 GLU A N 1
ATOM 1348 C CA . GLU A 1 167 ? 4.628 10.610 -26.377 1.00 48.19 167 GLU A CA 1
ATOM 1349 C C . GLU A 1 167 ? 5.154 11.181 -25.054 1.00 48.19 167 GLU A C 1
ATOM 1351 O O . GLU A 1 167 ? 4.897 12.334 -24.719 1.00 48.19 167 GLU A O 1
ATOM 1356 N N . ALA A 1 168 ? 6.004 10.419 -24.362 1.00 45.94 168 ALA A N 1
ATOM 1357 C CA . ALA A 1 168 ? 6.617 10.852 -23.115 1.00 45.94 168 ALA A CA 1
ATOM 1358 C C . ALA A 1 168 ? 7.619 12.015 -23.297 1.00 45.94 168 ALA A C 1
ATOM 1360 O O . ALA A 1 168 ? 7.700 12.899 -22.443 1.00 45.94 168 ALA A O 1
ATOM 1361 N N . TYR A 1 169 ? 8.323 12.068 -24.437 1.00 45.38 169 TYR A N 1
ATOM 1362 C CA . TYR A 1 169 ? 9.203 13.188 -24.802 1.00 45.38 169 TYR A CA 1
ATOM 1363 C C . TYR A 1 169 ? 8.431 14.496 -25.047 1.00 45.38 169 TYR A C 1
ATOM 1365 O O . TYR A 1 169 ? 8.886 15.570 -24.659 1.00 45.38 169 TYR A O 1
ATOM 1373 N N . GLN A 1 170 ? 7.253 14.421 -25.676 1.00 48.72 170 GLN A N 1
ATOM 1374 C CA . GLN A 1 170 ? 6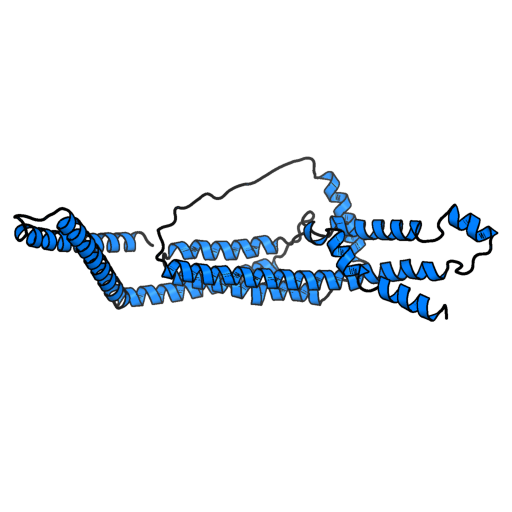.400 15.589 -25.942 1.00 48.72 170 GLN A CA 1
ATOM 1375 C C . GLN A 1 170 ? 5.790 16.167 -24.655 1.00 48.72 170 GLN A C 1
ATOM 1377 O O . GLN A 1 170 ? 5.712 17.388 -24.486 1.00 48.72 170 GLN A O 1
ATOM 1382 N N . THR A 1 171 ? 5.410 15.298 -23.716 1.00 45.19 171 THR A N 1
ATOM 1383 C CA . THR A 1 171 ? 4.896 15.703 -22.401 1.00 45.19 171 THR A CA 1
ATOM 1384 C C . THR A 1 171 ? 5.972 16.411 -21.569 1.00 45.19 171 THR A C 1
ATOM 1386 O O . THR A 1 171 ? 5.709 17.479 -21.016 1.00 45.19 171 THR A O 1
ATOM 1389 N N . ALA A 1 172 ? 7.210 15.900 -21.574 1.00 43.81 172 ALA A N 1
ATOM 1390 C CA . ALA A 1 172 ? 8.340 16.492 -20.848 1.00 43.81 172 ALA A CA 1
ATOM 1391 C C . ALA A 1 172 ? 8.702 17.918 -21.322 1.00 43.81 172 ALA A C 1
ATOM 1393 O O . ALA A 1 172 ? 9.063 18.769 -20.511 1.00 43.81 172 ALA A O 1
ATOM 1394 N N . GLN A 1 173 ? 8.550 18.214 -22.619 1.00 42.22 173 GLN A N 1
ATOM 1395 C CA . GLN A 1 173 ? 8.824 19.542 -23.188 1.00 42.22 173 GLN A CA 1
ATOM 1396 C C . GLN A 1 173 ? 7.793 20.603 -22.751 1.00 42.22 173 GLN A C 1
ATOM 1398 O O . GLN A 1 173 ? 8.108 21.790 -22.661 1.00 42.22 173 GLN A O 1
ATOM 1403 N N . THR A 1 174 ? 6.555 20.184 -22.481 1.00 42.53 174 THR A N 1
ATOM 1404 C CA . THR A 1 174 ? 5.427 21.080 -22.169 1.00 42.53 174 THR A CA 1
ATOM 1405 C C . THR A 1 174 ? 5.420 21.487 -20.689 1.00 42.53 174 THR A C 1
ATOM 1407 O O . THR A 1 174 ? 5.121 22.639 -20.369 1.00 42.53 174 THR A O 1
ATOM 1410 N N . ALA A 1 175 ? 5.856 20.584 -19.804 1.00 37.91 175 ALA A N 1
ATOM 1411 C CA . ALA A 1 175 ? 5.948 20.794 -18.356 1.00 37.91 175 ALA A CA 1
ATOM 1412 C C . ALA A 1 175 ? 6.958 21.891 -17.946 1.00 37.91 175 ALA A C 1
ATOM 1414 O O . ALA A 1 175 ? 6.770 22.572 -16.937 1.00 37.91 175 ALA A O 1
ATOM 1415 N N . TYR A 1 176 ? 7.998 22.143 -18.753 1.00 39.75 176 TYR A N 1
ATOM 1416 C CA . TYR A 1 176 ? 9.021 23.161 -18.464 1.00 39.75 176 TYR A CA 1
ATOM 1417 C C . TYR A 1 176 ? 8.464 24.599 -18.416 1.00 39.75 176 TYR A C 1
ATOM 1419 O O . TYR A 1 176 ? 8.965 25.444 -17.677 1.00 39.75 176 TYR A O 1
ATOM 1427 N N . ASN A 1 177 ? 7.385 24.883 -19.151 1.00 41.81 177 ASN A N 1
ATOM 1428 C CA . ASN A 1 177 ? 6.832 26.237 -19.270 1.00 41.81 177 ASN A CA 1
ATOM 1429 C C . ASN A 1 177 ? 5.864 26.620 -18.132 1.00 41.81 177 ASN A C 1
ATOM 1431 O O . ASN A 1 177 ? 5.514 27.792 -17.993 1.00 41.81 177 ASN A O 1
ATOM 1435 N N . VAL A 1 178 ? 5.435 25.658 -17.309 1.00 41.34 178 VAL A N 1
ATOM 1436 C CA . VAL A 1 178 ? 4.371 25.843 -16.301 1.00 41.34 178 VAL A CA 1
ATOM 1437 C C . VAL A 1 178 ? 4.933 26.148 -14.898 1.00 41.34 178 VAL A C 1
ATOM 1439 O O . VAL A 1 178 ? 4.233 26.682 -14.040 1.00 41.34 178 VAL A O 1
ATOM 1442 N N . ILE A 1 179 ? 6.237 25.938 -14.680 1.00 43.09 179 ILE A N 1
ATOM 1443 C CA . ILE A 1 179 ? 6.911 25.986 -13.363 1.00 43.09 179 ILE A CA 1
ATOM 1444 C C . ILE A 1 179 ? 6.998 27.399 -12.727 1.00 43.09 179 ILE A C 1
ATOM 1446 O O . ILE A 1 179 ? 7.429 27.540 -11.585 1.00 43.09 179 ILE A O 1
ATOM 1450 N N . GLN A 1 180 ? 6.531 28.471 -13.377 1.00 37.34 180 GLN A N 1
ATOM 1451 C CA . GLN A 1 180 ? 6.632 29.832 -12.817 1.00 37.34 180 GLN A CA 1
ATOM 1452 C C . GLN A 1 180 ? 5.460 30.310 -11.933 1.00 37.34 180 GLN A C 1
ATOM 1454 O O . GLN A 1 180 ? 5.559 31.411 -11.400 1.00 37.34 180 GLN A O 1
ATOM 1459 N N . HIS A 1 181 ? 4.380 29.545 -11.695 1.00 30.94 181 HIS A N 1
ATOM 1460 C CA . HIS A 1 181 ? 3.263 30.053 -10.866 1.00 30.94 181 HIS A CA 1
ATOM 1461 C C . HIS A 1 181 ? 2.520 29.010 -9.991 1.00 30.94 181 HIS A C 1
ATOM 1463 O O . HIS A 1 181 ? 1.538 28.442 -10.444 1.00 30.94 181 HIS A O 1
ATOM 1469 N N . GLY A 1 182 ? 2.904 28.910 -8.698 1.00 31.08 182 GLY A N 1
ATOM 1470 C CA . GLY A 1 182 ? 2.068 28.574 -7.505 1.00 31.08 182 GLY A CA 1
AT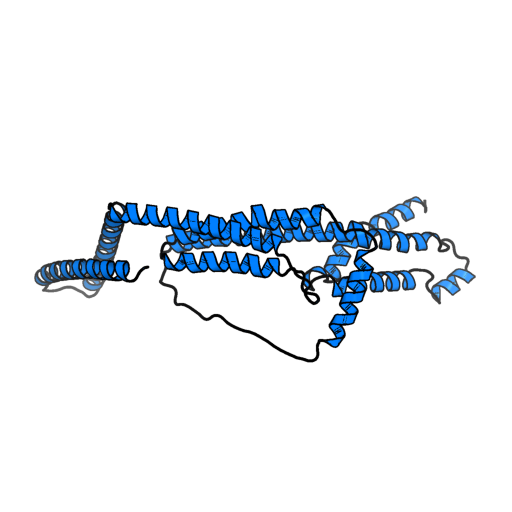OM 1471 C C . GLY A 1 182 ? 1.406 27.176 -7.417 1.00 31.08 182 GLY A C 1
ATOM 1472 O O . GLY A 1 182 ? 1.185 26.532 -8.420 1.00 31.08 182 GLY A O 1
ATOM 1473 N N . LYS A 1 183 ? 0.974 26.614 -6.274 1.00 29.08 183 LYS A N 1
ATOM 1474 C CA . LYS A 1 183 ? 0.998 26.926 -4.829 1.00 29.08 183 LYS A CA 1
ATOM 1475 C C . LYS A 1 183 ? 0.532 25.653 -4.062 1.00 29.08 183 LYS A C 1
ATOM 1477 O O . LYS A 1 183 ? -0.104 24.777 -4.629 1.00 29.08 183 LYS A O 1
ATOM 1482 N N . THR A 1 184 ? 0.831 25.614 -2.764 1.00 37.84 184 THR A N 1
ATOM 1483 C CA . THR A 1 184 ? 0.576 24.616 -1.689 1.00 37.84 184 THR A CA 1
ATOM 1484 C C . THR A 1 184 ? -0.885 24.248 -1.359 1.00 37.84 184 THR A C 1
ATOM 1486 O O . THR A 1 184 ? -1.730 25.128 -1.494 1.00 37.84 184 THR A O 1
ATOM 1489 N N . VAL A 1 185 ? -1.122 23.113 -0.659 1.00 28.34 185 VAL A N 1
ATOM 1490 C CA . VAL A 1 185 ? -2.056 23.016 0.504 1.00 28.34 185 VAL A CA 1
ATOM 1491 C C . VAL A 1 185 ? -1.549 22.015 1.566 1.00 28.34 185 VAL A C 1
ATOM 1493 O O . VAL A 1 185 ? -0.959 20.991 1.236 1.00 28.34 185 VAL A O 1
ATOM 1496 N N . ALA A 1 186 ? -1.785 22.347 2.841 1.00 28.67 186 ALA A N 1
ATOM 1497 C CA . ALA A 1 186 ? -1.302 21.699 4.058 1.00 28.67 186 ALA A CA 1
ATOM 1498 C C . ALA A 1 186 ? -2.422 21.078 4.933 1.00 28.67 186 ALA A C 1
ATOM 1500 O O . ALA A 1 186 ? -3.578 21.481 4.847 1.00 28.67 186 ALA A O 1
ATOM 1501 N N . ASP A 1 187 ? -1.969 20.190 5.829 1.00 29.19 187 ASP A N 1
ATOM 1502 C CA . ASP A 1 187 ? -2.362 19.943 7.234 1.00 29.19 187 ASP A CA 1
ATOM 1503 C C . ASP A 1 187 ? -3.706 19.274 7.622 1.00 29.19 187 ASP A C 1
ATOM 1505 O O . ASP A 1 187 ? -4.793 19.607 7.155 1.00 29.19 187 ASP A O 1
ATOM 1509 N N . ALA A 1 188 ? -3.609 18.348 8.588 1.00 29.67 188 ALA A N 1
ATOM 1510 C CA . ALA A 1 188 ? -4.707 17.835 9.408 1.00 29.67 188 ALA A CA 1
ATOM 1511 C C . ALA A 1 188 ? -4.164 17.467 10.805 1.00 29.67 188 ALA A C 1
ATOM 1513 O O . ALA A 1 188 ? -3.363 16.544 10.950 1.00 29.67 188 ALA A O 1
ATOM 1514 N N . GLY A 1 189 ? -4.621 18.220 11.812 1.00 30.20 189 GLY A N 1
ATOM 1515 C CA . GLY A 1 189 ? -4.066 18.277 13.167 1.00 30.20 189 GLY A CA 1
ATOM 1516 C C . GLY A 1 189 ? -4.335 17.084 14.106 1.00 30.20 189 GLY A C 1
ATOM 1517 O O . GLY A 1 189 ? -4.920 16.072 13.713 1.00 30.20 189 GLY A O 1
ATOM 1518 N N . PRO A 1 190 ? -3.901 17.198 15.379 1.00 35.78 190 PRO A N 1
ATOM 1519 C CA . PRO A 1 190 ? -3.819 16.076 16.304 1.00 35.78 190 PRO A CA 1
ATOM 1520 C C . PRO A 1 190 ? -5.105 15.920 17.130 1.00 35.78 190 PRO A C 1
ATOM 1522 O O . PRO A 1 190 ? -5.489 16.816 17.882 1.00 35.78 190 PRO A O 1
ATOM 1525 N N . GLU A 1 191 ? -5.748 14.753 17.059 1.00 35.25 191 GLU A N 1
ATOM 1526 C CA . GLU A 1 191 ? -6.786 14.364 18.020 1.00 35.25 191 GLU A CA 1
ATOM 1527 C C . GLU A 1 191 ? -6.199 13.487 19.136 1.00 35.25 191 GLU A C 1
ATOM 1529 O O . GLU A 1 191 ? -5.439 12.547 18.902 1.00 35.25 191 GLU A O 1
ATOM 1534 N N . LYS A 1 192 ? -6.555 13.830 20.378 1.00 36.03 192 LYS A N 1
ATOM 1535 C CA . LYS A 1 192 ? -6.048 13.224 21.615 1.00 36.03 192 LYS A CA 1
ATOM 1536 C C . LYS A 1 192 ? -6.455 11.750 21.730 1.00 36.03 192 LYS A C 1
ATOM 1538 O O . LYS A 1 192 ? -7.639 11.429 21.823 1.00 36.03 192 LYS A O 1
ATOM 1543 N N . GLN A 1 193 ? -5.454 10.873 21.796 1.00 40.00 193 GLN A N 1
ATOM 1544 C CA . GLN A 1 193 ? -5.605 9.454 22.111 1.00 40.00 193 GLN A CA 1
ATOM 1545 C C . GLN A 1 193 ? -5.985 9.246 23.582 1.00 40.00 193 GLN A C 1
ATOM 1547 O O . GLN A 1 193 ? -5.468 9.898 24.488 1.00 40.00 193 GLN A O 1
ATOM 1552 N N . LYS A 1 194 ? -6.899 8.302 23.805 1.00 43.59 194 LYS A N 1
ATOM 1553 C CA . LYS A 1 194 ? -7.219 7.730 25.114 1.00 43.59 194 LYS A CA 1
ATOM 1554 C C . LYS A 1 194 ? -6.181 6.646 25.421 1.00 43.59 194 LYS A C 1
ATOM 1556 O O . LYS A 1 194 ? -5.857 5.882 24.516 1.00 43.59 194 LYS A O 1
ATOM 1561 N N . GLU A 1 195 ? -5.687 6.567 26.657 1.00 40.09 195 GLU A N 1
ATOM 1562 C CA . GLU A 1 195 ? -4.779 5.492 27.089 1.00 40.09 195 GLU A CA 1
ATOM 1563 C C . GLU A 1 195 ? -5.410 4.118 26.809 1.00 40.09 195 GLU A C 1
ATOM 1565 O O . GLU A 1 195 ? -6.474 3.783 27.338 1.00 40.09 195 GLU A O 1
ATOM 1570 N N . LEU A 1 196 ? -4.772 3.373 25.903 1.00 49.12 196 LEU A N 1
ATOM 1571 C CA . LEU A 1 196 ? -5.128 2.012 25.505 1.00 49.12 196 LEU A CA 1
ATOM 1572 C C . LEU A 1 196 ? -4.565 1.025 26.530 1.00 49.12 196 LEU A C 1
ATOM 1574 O O . LEU A 1 196 ? -3.471 1.232 27.055 1.00 49.12 196 LEU A O 1
ATOM 1578 N N . SER A 1 197 ? -5.277 -0.072 26.790 1.00 54.25 197 SER A N 1
ATOM 1579 C CA . SER A 1 197 ? -4.698 -1.185 27.551 1.00 54.25 197 SER A CA 1
ATOM 1580 C C . SER A 1 197 ? -3.569 -1.869 26.759 1.00 54.25 197 SER A C 1
ATOM 1582 O O . SER A 1 197 ? -3.561 -1.838 25.528 1.00 54.25 197 SER A O 1
ATOM 1584 N N . GLU A 1 198 ? -2.621 -2.528 27.437 1.00 54.31 198 GLU A N 1
ATOM 1585 C CA . GLU A 1 198 ? -1.490 -3.220 26.780 1.00 54.31 198 GLU A CA 1
ATOM 1586 C C . GLU A 1 198 ? -1.947 -4.262 25.742 1.00 54.31 198 GLU A C 1
ATOM 1588 O O . GLU A 1 198 ? -1.339 -4.407 24.683 1.00 54.31 198 GLU A O 1
ATOM 1593 N N . VAL A 1 199 ? -3.074 -4.935 25.997 1.00 59.44 199 VAL A N 1
ATOM 1594 C CA . VAL A 1 199 ? -3.669 -5.920 25.077 1.00 59.44 199 VAL A CA 1
ATOM 1595 C C . VAL A 1 199 ? -4.227 -5.252 23.817 1.00 59.44 199 VAL A C 1
ATOM 1597 O O . VAL A 1 199 ? -4.066 -5.761 22.709 1.00 59.44 199 VAL A O 1
ATOM 1600 N N . GLU A 1 200 ? -4.889 -4.106 23.968 1.00 64.00 200 GLU A N 1
ATOM 1601 C CA . GLU A 1 200 ? -5.416 -3.325 22.846 1.00 64.00 200 GLU A CA 1
ATOM 1602 C C . GLU A 1 200 ? -4.296 -2.730 21.991 1.00 64.00 200 GLU A C 1
ATOM 1604 O O . GLU A 1 200 ? -4.401 -2.710 20.764 1.00 64.00 200 GLU A O 1
ATOM 1609 N N . LYS A 1 201 ? -3.204 -2.309 22.637 1.00 64.19 201 LYS A N 1
ATOM 1610 C CA . LYS A 1 201 ? -1.992 -1.848 21.965 1.00 64.19 201 LYS A CA 1
ATOM 1611 C C . LYS A 1 201 ? -1.376 -2.962 21.112 1.00 64.19 201 LYS A C 1
ATOM 1613 O O . LYS A 1 201 ? -1.160 -2.743 19.926 1.00 64.19 201 LYS A O 1
ATOM 1618 N N . GLY A 1 202 ? -1.217 -4.170 21.660 1.00 65.31 202 GLY A N 1
ATOM 1619 C CA . GLY A 1 202 ? -0.664 -5.311 20.919 1.00 65.31 202 GLY A CA 1
ATOM 1620 C C . GLY A 1 202 ? -1.511 -5.744 19.713 1.00 65.31 202 GLY A C 1
ATOM 1621 O O . GLY A 1 202 ? -0.975 -6.104 18.666 1.00 65.31 202 GLY A O 1
ATOM 1622 N N . LYS A 1 203 ? -2.848 -5.667 19.803 1.00 69.94 203 LYS A N 1
ATOM 1623 C CA . LYS A 1 203 ? -3.731 -5.927 18.647 1.00 69.94 203 LYS A CA 1
ATOM 1624 C C . LYS A 1 203 ? -3.520 -4.912 17.525 1.00 69.94 203 LYS A C 1
ATOM 1626 O O . LYS A 1 203 ? -3.464 -5.300 16.360 1.00 69.94 203 LYS A O 1
ATOM 1631 N N . LEU A 1 204 ? -3.398 -3.633 17.881 1.00 67.25 204 LEU A N 1
ATOM 1632 C CA . LEU A 1 204 ? -3.158 -2.565 16.918 1.00 67.25 204 LEU A CA 1
ATOM 1633 C C . LEU A 1 204 ? -1.766 -2.684 16.293 1.00 67.25 204 LEU A C 1
ATOM 1635 O O . LEU A 1 204 ? -1.649 -2.556 15.082 1.00 67.25 204 LEU A O 1
ATOM 1639 N N . GLU A 1 205 ? -0.739 -2.981 17.089 1.00 68.94 205 GLU A N 1
ATOM 1640 C CA . GLU A 1 205 ? 0.627 -3.222 16.605 1.00 68.94 205 GLU A CA 1
ATOM 1641 C C . GLU A 1 205 ? 0.668 -4.369 15.592 1.00 68.94 205 GLU A C 1
ATOM 1643 O O . GLU A 1 205 ? 1.231 -4.207 14.513 1.00 68.94 205 GLU A O 1
ATOM 1648 N N . ASN A 1 206 ? -0.010 -5.486 15.871 1.00 75.81 206 ASN A N 1
ATOM 1649 C CA . ASN A 1 206 ? -0.115 -6.593 14.919 1.00 75.81 206 ASN A CA 1
ATOM 1650 C C . ASN A 1 206 ? -0.831 -6.184 13.626 1.00 75.81 206 ASN A C 1
ATOM 1652 O O . ASN A 1 206 ? -0.373 -6.518 12.537 1.00 75.81 206 ASN A O 1
ATOM 1656 N N . ALA A 1 207 ? -1.949 -5.462 13.731 1.00 63.59 207 ALA A N 1
ATOM 1657 C CA . ALA A 1 207 ? -2.708 -5.014 12.565 1.00 63.59 207 ALA A CA 1
ATOM 1658 C C . ALA A 1 207 ? -1.909 -3.998 11.721 1.00 63.59 207 ALA A C 1
ATOM 1660 O O . ALA A 1 207 ? -1.967 -4.018 10.494 1.00 63.59 207 ALA A O 1
ATOM 1661 N N . VAL A 1 208 ? -1.113 -3.144 12.368 1.00 67.56 208 VAL A N 1
ATOM 1662 C CA . VAL A 1 208 ? -0.197 -2.208 11.704 1.00 67.56 208 VAL A CA 1
ATOM 1663 C C . VAL A 1 208 ? 0.987 -2.944 11.075 1.00 67.56 208 VAL A C 1
ATOM 1665 O O . VAL A 1 208 ? 1.356 -2.611 9.957 1.00 67.56 208 VAL A O 1
ATOM 1668 N N . SER A 1 209 ? 1.525 -3.988 11.708 1.00 70.12 209 SER A N 1
ATOM 1669 C CA . SER A 1 209 ? 2.616 -4.794 11.140 1.00 70.12 209 SER A CA 1
ATOM 1670 C C . SER A 1 209 ? 2.233 -5.457 9.810 1.00 70.12 209 SER A C 1
ATOM 1672 O O . SER A 1 209 ? 3.089 -5.630 8.945 1.00 70.12 209 SER A O 1
ATOM 1674 N N . GLN A 1 210 ? 0.948 -5.749 9.581 1.00 71.12 210 GLN A N 1
ATOM 1675 C CA . GLN A 1 210 ? 0.478 -6.233 8.276 1.00 71.12 210 GLN A CA 1
ATOM 1676 C C . GLN A 1 210 ? 0.679 -5.204 7.147 1.00 71.12 210 GLN A C 1
ATOM 1678 O O . GLN A 1 210 ? 0.801 -5.587 5.982 1.00 71.12 210 GLN A O 1
ATOM 1683 N N . LEU A 1 211 ? 0.741 -3.903 7.463 1.00 69.88 211 LEU A N 1
ATOM 1684 C CA . LEU A 1 211 ? 1.105 -2.870 6.489 1.00 69.88 211 LEU A CA 1
ATOM 1685 C C . LEU A 1 211 ? 2.588 -2.951 6.113 1.00 69.88 211 LEU A C 1
ATOM 1687 O O . LEU A 1 211 ? 2.912 -2.713 4.954 1.00 69.88 211 LEU A O 1
ATOM 1691 N N . ASP A 1 212 ? 3.477 -3.332 7.033 1.00 69.19 212 ASP A N 1
ATOM 1692 C CA . ASP A 1 212 ? 4.902 -3.506 6.720 1.00 69.19 212 ASP A CA 1
ATOM 1693 C C . ASP A 1 212 ? 5.111 -4.659 5.730 1.00 69.19 212 ASP A C 1
ATOM 1695 O O . ASP A 1 212 ? 5.872 -4.536 4.765 1.00 69.19 212 ASP A O 1
ATOM 1699 N N . ASP A 1 213 ? 4.390 -5.766 5.918 1.00 74.81 213 ASP A N 1
ATOM 1700 C CA . ASP A 1 213 ? 4.389 -6.884 4.970 1.00 74.81 213 ASP A CA 1
ATOM 1701 C C . ASP A 1 213 ? 3.843 -6.462 3.600 1.00 74.81 213 ASP A C 1
ATOM 1703 O O . ASP A 1 213 ? 4.386 -6.843 2.558 1.00 74.81 213 ASP A O 1
ATOM 1707 N N . LEU A 1 214 ? 2.795 -5.635 3.587 1.00 71.12 214 LEU A N 1
ATOM 1708 C CA . LEU A 1 214 ? 2.232 -5.073 2.364 1.00 71.12 214 LEU A CA 1
ATOM 1709 C C . LEU A 1 214 ? 3.240 -4.164 1.638 1.00 71.12 214 LEU A C 1
ATOM 1711 O O . LEU A 1 214 ? 3.391 -4.280 0.422 1.00 71.12 214 LEU A O 1
ATOM 1715 N N . VAL A 1 215 ? 3.977 -3.315 2.362 1.00 71.56 215 VAL A N 1
ATOM 1716 C CA . VAL A 1 215 ? 5.044 -2.468 1.797 1.00 71.56 215 VAL A CA 1
ATOM 1717 C C . VAL A 1 215 ? 6.115 -3.325 1.120 1.00 71.56 215 VAL A C 1
ATOM 1719 O O . VAL A 1 215 ? 6.498 -3.037 -0.014 1.00 71.56 215 VAL A O 1
ATOM 1722 N N . ARG A 1 216 ? 6.542 -4.430 1.746 1.00 75.12 216 ARG A N 1
ATOM 1723 C CA . ARG A 1 216 ? 7.505 -5.368 1.134 1.00 75.12 216 ARG A CA 1
ATOM 1724 C C . ARG A 1 216 ? 6.969 -6.003 -0.153 1.00 75.12 216 ARG A C 1
ATOM 1726 O O . ARG A 1 216 ? 7.728 -6.202 -1.101 1.00 75.12 216 ARG A O 1
ATOM 1733 N N . LYS A 1 217 ? 5.668 -6.310 -0.219 1.00 76.44 217 LYS A N 1
ATOM 1734 C CA . LYS A 1 217 ? 5.021 -6.841 -1.437 1.00 76.44 217 LYS A CA 1
ATOM 1735 C C . LYS A 1 217 ? 4.952 -5.799 -2.557 1.00 76.44 217 LYS A C 1
ATOM 1737 O O . LYS A 1 217 ? 5.200 -6.149 -3.716 1.00 76.44 217 LYS A O 1
ATOM 1742 N N . PHE A 1 218 ? 4.659 -4.538 -2.228 1.00 74.44 218 PHE A N 1
ATOM 1743 C CA . PHE A 1 218 ? 4.725 -3.430 -3.188 1.00 74.44 218 PHE A CA 1
ATOM 1744 C C . PHE A 1 218 ? 6.143 -3.253 -3.732 1.00 74.44 218 PHE A C 1
ATOM 1746 O O . PHE A 1 218 ? 6.312 -3.202 -4.948 1.00 74.44 218 PHE A O 1
ATOM 1753 N N . ASP A 1 219 ? 7.154 -3.250 -2.862 1.00 71.69 219 ASP A N 1
ATOM 1754 C CA . ASP A 1 219 ? 8.557 -3.117 -3.264 1.00 71.69 219 ASP A CA 1
ATOM 1755 C C . ASP A 1 219 ? 9.009 -4.276 -4.169 1.00 71.69 219 ASP A C 1
ATOM 1757 O O . ASP A 1 219 ? 9.575 -4.070 -5.244 1.00 71.69 219 ASP A O 1
ATOM 1761 N N . SER A 1 220 ? 8.671 -5.517 -3.810 1.00 76.94 220 SER A N 1
ATOM 1762 C CA . SER A 1 220 ? 8.945 -6.686 -4.654 1.00 76.94 220 SER A CA 1
ATOM 1763 C C . SER A 1 220 ? 8.285 -6.573 -6.037 1.00 76.94 220 SER A C 1
ATOM 1765 O O . SER A 1 220 ? 8.912 -6.874 -7.053 1.00 76.94 220 SER A O 1
ATOM 1767 N N . SER A 1 221 ? 7.046 -6.080 -6.101 1.00 71.94 221 SER A N 1
ATOM 1768 C CA . SER A 1 221 ? 6.324 -5.897 -7.367 1.00 71.94 221 SER A CA 1
ATOM 1769 C C . SER A 1 221 ? 6.900 -4.757 -8.211 1.00 71.94 221 SER A C 1
ATOM 1771 O O . SER A 1 221 ? 7.016 -4.898 -9.430 1.00 71.94 221 SER A O 1
ATOM 1773 N N . ALA A 1 222 ? 7.316 -3.657 -7.578 1.00 73.38 222 ALA A N 1
ATOM 1774 C CA . ALA A 1 222 ? 8.008 -2.554 -8.238 1.00 73.38 222 ALA A CA 1
ATOM 1775 C C . ALA A 1 222 ? 9.338 -3.021 -8.850 1.00 73.38 222 ALA A C 1
ATOM 1777 O O . ALA A 1 222 ? 9.618 -2.726 -10.012 1.00 73.38 222 ALA A O 1
ATOM 1778 N N . ASN A 1 223 ? 10.103 -3.840 -8.120 1.00 73.69 223 ASN A N 1
ATOM 1779 C CA . ASN A 1 223 ? 11.334 -4.456 -8.617 1.00 73.69 223 ASN A CA 1
ATOM 1780 C C . ASN A 1 223 ? 11.096 -5.305 -9.877 1.00 73.69 223 ASN A C 1
ATOM 1782 O O . ASN A 1 223 ? 11.854 -5.195 -10.839 1.00 73.69 223 ASN A O 1
ATOM 1786 N N . VAL A 1 224 ? 10.020 -6.100 -9.916 1.00 75.56 224 VAL A N 1
ATOM 1787 C CA . VAL A 1 224 ? 9.637 -6.864 -11.120 1.00 75.56 224 VAL A CA 1
ATOM 1788 C C . VAL A 1 224 ? 9.309 -5.933 -12.294 1.00 75.56 224 VAL A C 1
ATOM 1790 O O . VAL A 1 224 ? 9.671 -6.230 -13.434 1.00 75.56 224 VAL A O 1
ATOM 1793 N N . GLY A 1 225 ? 8.639 -4.806 -12.035 1.00 71.56 225 GLY A N 1
ATOM 1794 C CA . GLY A 1 225 ? 8.363 -3.786 -13.050 1.00 71.56 225 GLY A CA 1
ATOM 1795 C C . GLY A 1 225 ? 9.637 -3.191 -13.646 1.00 71.56 225 GLY A C 1
ATOM 1796 O O . GLY A 1 225 ? 9.779 -3.147 -14.868 1.00 71.56 225 GLY A O 1
ATOM 1797 N N . VAL A 1 226 ? 10.598 -2.827 -12.796 1.00 74.75 226 VAL A N 1
ATOM 1798 C CA . VAL A 1 226 ? 11.906 -2.307 -13.224 1.00 74.75 226 VAL A CA 1
ATOM 1799 C C . VAL A 1 226 ? 12.690 -3.353 -14.015 1.00 74.75 226 VAL A C 1
ATOM 1801 O O . VAL A 1 226 ? 13.236 -3.033 -15.068 1.00 74.75 226 VAL A O 1
ATOM 1804 N N . ASP A 1 227 ? 12.700 -4.615 -13.580 1.00 74.62 227 ASP A N 1
ATOM 1805 C CA . ASP A 1 227 ? 13.390 -5.690 -14.304 1.00 74.62 227 ASP A CA 1
ATOM 1806 C C . ASP A 1 227 ? 12.809 -5.873 -15.720 1.00 74.62 227 ASP A C 1
ATOM 1808 O O . ASP A 1 227 ? 13.552 -6.051 -16.692 1.00 74.62 227 ASP A O 1
ATOM 1812 N N . LYS A 1 228 ? 11.482 -5.762 -15.864 1.00 73.56 228 LYS A N 1
ATOM 1813 C CA . LYS A 1 228 ? 10.809 -5.786 -17.170 1.00 73.56 228 LYS A CA 1
ATOM 1814 C C . LYS A 1 228 ? 11.101 -4.556 -18.018 1.00 73.56 228 LYS A C 1
ATOM 1816 O O . LYS A 1 228 ? 11.282 -4.702 -19.225 1.00 73.56 228 LYS A O 1
ATOM 1821 N N . LEU A 1 229 ? 11.168 -3.371 -17.413 1.00 75.62 229 LEU A N 1
ATOM 1822 C CA . LEU A 1 229 ? 11.555 -2.142 -18.105 1.00 75.62 229 LEU A CA 1
ATOM 1823 C C . LEU A 1 229 ? 12.984 -2.256 -18.646 1.00 75.62 229 LEU A C 1
ATOM 1825 O O . LEU A 1 229 ? 13.205 -2.010 -19.833 1.00 75.62 229 LEU A O 1
ATOM 1829 N N . CYS A 1 230 ? 13.935 -2.707 -17.815 1.00 75.00 230 CYS A N 1
ATOM 1830 C CA . CYS A 1 230 ? 15.309 -2.968 -18.247 1.00 75.00 230 CYS A CA 1
ATOM 1831 C C . CYS A 1 230 ? 15.313 -3.941 -19.435 1.00 75.00 230 CYS A C 1
ATOM 1833 O O . CYS A 1 230 ? 15.965 -3.678 -20.442 1.00 75.00 230 CYS A O 1
ATOM 1835 N N . ALA A 1 231 ? 14.583 -5.057 -19.345 1.00 77.44 231 ALA A N 1
ATOM 1836 C CA . ALA A 1 231 ? 14.557 -6.064 -20.403 1.00 77.44 231 ALA A CA 1
ATOM 1837 C C . ALA A 1 231 ? 13.946 -5.554 -21.721 1.00 77.44 231 ALA A C 1
ATOM 1839 O O . ALA A 1 231 ? 14.430 -5.921 -22.788 1.00 77.44 231 ALA A O 1
ATOM 1840 N N . ALA A 1 232 ? 12.907 -4.718 -21.657 1.00 76.19 232 ALA A N 1
ATOM 1841 C CA . ALA A 1 232 ? 12.181 -4.250 -22.837 1.00 76.19 232 ALA A CA 1
ATOM 1842 C C . ALA A 1 232 ? 12.807 -3.013 -23.500 1.00 76.19 232 ALA A C 1
ATOM 1844 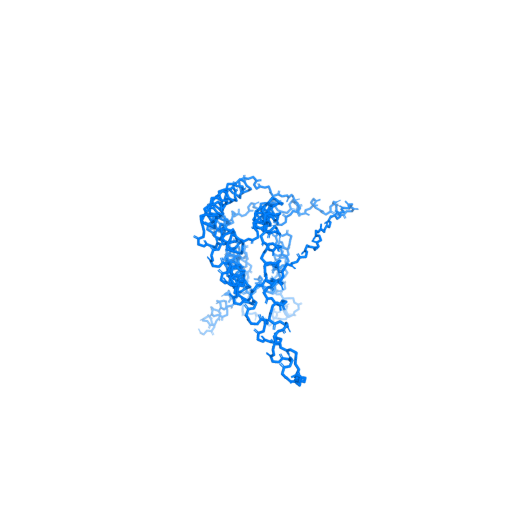O O . ALA A 1 232 ? 12.778 -2.899 -24.722 1.00 76.19 232 ALA A O 1
ATOM 1845 N N . ALA A 1 233 ? 13.352 -2.081 -22.713 1.00 73.75 233 ALA A N 1
ATOM 1846 C CA . ALA A 1 233 ? 13.775 -0.768 -23.205 1.00 73.75 233 ALA A CA 1
ATOM 1847 C C . ALA A 1 233 ? 15.280 -0.501 -23.047 1.00 73.75 233 ALA A C 1
ATOM 1849 O O . ALA A 1 233 ? 15.858 0.255 -23.829 1.00 73.75 233 ALA A O 1
ATOM 1850 N N . PHE A 1 234 ? 15.933 -1.113 -22.056 1.00 76.00 234 PHE A N 1
ATOM 1851 C CA . PHE A 1 234 ? 17.339 -0.834 -21.760 1.00 76.00 234 PHE A CA 1
ATOM 1852 C C . PHE A 1 234 ? 18.291 -1.825 -22.437 1.00 76.00 234 PHE A C 1
ATOM 1854 O O . PHE A 1 234 ? 19.126 -1.420 -23.242 1.00 76.00 234 PHE A O 1
ATOM 1861 N N . ARG A 1 235 ? 18.125 -3.128 -22.177 1.00 76.81 235 ARG A N 1
ATOM 1862 C CA . ARG A 1 235 ? 18.997 -4.199 -22.694 1.00 76.81 235 ARG A CA 1
ATOM 1863 C C . ARG A 1 235 ? 19.095 -4.246 -24.218 1.00 76.81 235 ARG A C 1
ATOM 1865 O O . ARG A 1 235 ? 20.207 -4.364 -24.713 1.00 76.81 235 ARG A O 1
ATOM 1872 N N . PRO A 1 236 ? 18.005 -4.098 -25.000 1.00 80.88 236 PRO A N 1
ATOM 1873 C CA . PRO A 1 236 ? 18.122 -4.127 -26.458 1.00 80.88 236 PRO A CA 1
ATOM 1874 C C . PRO A 1 236 ? 19.003 -2.994 -26.992 1.00 80.88 236 PRO A C 1
ATOM 1876 O O . PRO A 1 236 ? 19.786 -3.194 -27.918 1.00 80.88 236 PRO A O 1
ATOM 1879 N N . LYS A 1 237 ? 18.902 -1.805 -26.381 1.00 75.81 237 LYS A N 1
ATOM 1880 C CA . LYS A 1 237 ? 19.706 -0.646 -26.769 1.00 75.81 237 LYS A CA 1
ATOM 1881 C C . LYS A 1 237 ? 21.159 -0.809 -26.336 1.00 75.81 237 LYS A C 1
ATOM 1883 O O . LYS A 1 237 ? 22.048 -0.518 -27.125 1.00 75.81 237 LYS A O 1
ATOM 1888 N N . LEU A 1 238 ? 21.385 -1.317 -25.125 1.00 79.06 238 LEU A N 1
ATOM 1889 C CA . LEU A 1 238 ? 22.719 -1.603 -24.608 1.00 79.06 238 LEU A CA 1
ATOM 1890 C C . LEU A 1 238 ? 23.442 -2.653 -25.456 1.00 79.06 238 LEU A C 1
ATOM 1892 O O . LEU A 1 238 ? 24.557 -2.400 -25.898 1.00 79.06 238 LEU A O 1
ATOM 1896 N N . LYS A 1 239 ? 22.772 -3.766 -25.769 1.00 80.31 239 LYS A N 1
ATOM 1897 C CA . LYS A 1 239 ? 23.293 -4.806 -26.657 1.00 80.31 239 LYS A CA 1
ATOM 1898 C C . LYS A 1 239 ? 23.692 -4.239 -28.021 1.00 80.31 239 LYS A C 1
ATOM 1900 O O . LYS A 1 239 ? 24.812 -4.462 -28.458 1.00 80.31 239 LYS A O 1
ATOM 1905 N N . SER A 1 240 ? 22.820 -3.447 -28.649 1.00 83.75 240 SER A N 1
ATOM 1906 C CA . SER A 1 240 ? 23.121 -2.819 -29.943 1.00 83.75 240 SER A CA 1
ATOM 1907 C C . SER A 1 240 ? 24.309 -1.850 -29.871 1.00 83.75 240 SER A C 1
ATOM 1909 O O . SER A 1 240 ? 25.104 -1.799 -30.804 1.00 83.75 240 SER A O 1
ATOM 1911 N N . SER A 1 241 ? 24.470 -1.111 -28.768 1.00 80.75 241 SER A N 1
ATOM 1912 C CA . SER A 1 241 ? 25.647 -0.259 -28.550 1.00 80.75 241 SER A CA 1
ATOM 1913 C C . SER A 1 241 ? 26.922 -1.072 -28.298 1.00 80.75 241 SER A C 1
ATOM 1915 O O . SER A 1 241 ? 27.988 -0.671 -28.746 1.00 80.75 241 SER A O 1
ATOM 1917 N N . MET A 1 242 ? 26.829 -2.208 -27.600 1.00 80.81 242 MET A N 1
ATOM 1918 C CA . MET A 1 242 ? 27.959 -3.105 -27.326 1.00 80.81 242 MET A CA 1
ATOM 1919 C C . MET A 1 242 ? 28.437 -3.844 -28.579 1.00 80.81 242 MET A C 1
ATOM 1921 O O . MET A 1 242 ? 29.635 -4.021 -28.753 1.00 80.81 242 MET A O 1
ATOM 1925 N N . GLU A 1 243 ? 27.529 -4.230 -29.477 1.00 82.12 243 GLU A N 1
ATOM 1926 C CA . GLU A 1 243 ? 27.868 -4.871 -30.758 1.00 82.12 243 GLU A CA 1
ATOM 1927 C C . GLU A 1 243 ? 28.768 -3.989 -31.640 1.00 82.12 243 GLU A C 1
ATOM 1929 O O . GLU A 1 243 ? 29.526 -4.513 -32.452 1.00 82.12 243 GLU A O 1
ATOM 1934 N N . LEU A 1 244 ? 28.761 -2.662 -31.448 1.00 82.56 244 LEU A N 1
ATOM 1935 C CA . LEU A 1 244 ? 29.682 -1.756 -32.141 1.00 82.56 244 LEU A CA 1
ATOM 1936 C C . LEU A 1 244 ? 31.152 -2.005 -31.768 1.00 82.56 244 LEU A C 1
ATOM 1938 O O . LEU A 1 244 ? 32.022 -1.714 -32.583 1.00 82.56 244 LEU A O 1
ATOM 1942 N N . TYR A 1 245 ? 31.428 -2.586 -30.594 1.00 81.25 245 TYR A N 1
ATOM 1943 C CA . TYR A 1 245 ? 32.784 -2.956 -30.177 1.00 81.25 245 TYR A CA 1
ATOM 1944 C C . TYR A 1 245 ? 33.401 -4.002 -31.105 1.00 81.25 245 TYR A C 1
ATOM 1946 O O . TYR A 1 245 ? 34.594 -3.950 -31.376 1.00 81.25 245 TYR A O 1
ATOM 1954 N N . LEU A 1 246 ? 32.581 -4.912 -31.640 1.00 81.31 246 LEU A N 1
ATOM 1955 C CA . LEU A 1 246 ? 33.031 -5.966 -32.555 1.00 81.31 246 LEU A CA 1
ATOM 1956 C C . LEU A 1 246 ? 33.529 -5.413 -33.899 1.00 81.31 246 LEU A C 1
ATOM 1958 O O . LEU A 1 246 ? 34.179 -6.130 -34.653 1.00 81.31 246 LEU A O 1
ATOM 1962 N N . ASN A 1 247 ? 33.212 -4.152 -34.212 1.00 81.31 247 ASN A N 1
ATOM 1963 C CA . ASN A 1 247 ? 33.683 -3.477 -35.420 1.00 81.31 247 ASN A CA 1
ATOM 1964 C C . ASN A 1 247 ? 35.024 -2.752 -35.209 1.00 81.31 247 ASN A C 1
ATOM 1966 O O . ASN A 1 247 ? 35.569 -2.202 -36.165 1.00 81.31 247 ASN A O 1
ATOM 1970 N N . VAL A 1 248 ? 35.542 -2.716 -33.978 1.00 83.31 248 VAL A N 1
ATOM 1971 C CA . VAL A 1 248 ? 36.841 -2.117 -33.656 1.00 83.31 248 VAL A CA 1
ATOM 1972 C C . VAL A 1 248 ? 37.941 -3.130 -33.958 1.00 83.31 248 VAL A C 1
ATOM 1974 O O . VAL A 1 248 ? 37.814 -4.312 -33.647 1.00 83.31 248 VAL A O 1
ATOM 1977 N N . SER A 1 249 ? 39.048 -2.676 -34.549 1.00 78.81 249 SER A N 1
ATOM 1978 C CA . SER A 1 249 ? 40.210 -3.542 -34.768 1.00 78.81 249 SER A CA 1
ATOM 1979 C C . SER A 1 249 ? 40.785 -4.018 -33.429 1.00 78.81 249 SER A C 1
ATOM 1981 O O . SER A 1 249 ? 41.221 -3.211 -32.609 1.00 78.81 249 SER A O 1
ATOM 1983 N N . HIS A 1 250 ? 40.797 -5.335 -33.208 1.00 78.88 250 HIS A N 1
ATOM 1984 C CA . HIS A 1 250 ? 41.326 -5.956 -31.984 1.00 78.88 250 HIS A CA 1
ATOM 1985 C C . HIS A 1 250 ? 42.816 -6.323 -32.074 1.00 78.88 250 HIS A C 1
ATOM 1987 O O . HIS A 1 250 ? 43.416 -6.742 -31.087 1.00 78.88 250 HIS A O 1
ATOM 1993 N N . THR A 1 251 ? 43.422 -6.149 -33.248 1.00 79.88 251 THR A N 1
ATOM 1994 C CA . THR A 1 251 ? 44.860 -6.328 -33.487 1.00 79.88 251 THR A CA 1
ATOM 1995 C C . THR A 1 251 ? 45.396 -5.107 -34.241 1.00 79.88 251 THR A C 1
ATOM 1997 O O . THR A 1 251 ? 45.698 -5.221 -35.433 1.00 79.88 251 THR A O 1
ATOM 2000 N N . PRO A 1 252 ? 45.439 -3.924 -33.600 1.00 81.06 252 PRO A N 1
ATOM 2001 C CA . PRO A 1 252 ? 45.904 -2.708 -34.252 1.00 81.06 252 PRO A CA 1
ATOM 2002 C C . PRO A 1 252 ? 47.395 -2.809 -34.583 1.00 81.06 252 PRO A C 1
ATOM 2004 O O . PRO A 1 252 ? 48.183 -3.384 -33.829 1.00 81.06 252 PRO A O 1
ATOM 2007 N N . SER A 1 253 ? 47.783 -2.247 -35.722 1.00 84.06 253 SER A N 1
ATOM 2008 C CA . SER A 1 253 ? 49.188 -1.989 -36.047 1.00 84.06 253 SER A CA 1
ATOM 2009 C C . SER A 1 253 ? 49.770 -0.878 -35.159 1.00 84.06 253 SER A C 1
ATOM 2011 O O . SER A 1 253 ? 49.022 -0.098 -34.579 1.00 84.06 253 SER A O 1
ATOM 2013 N N . ASP A 1 254 ? 51.101 -0.745 -35.083 1.00 81.06 254 ASP A N 1
ATOM 2014 C CA . ASP A 1 254 ? 51.760 0.284 -34.250 1.00 81.06 254 ASP A CA 1
ATOM 2015 C C . ASP A 1 254 ? 51.298 1.721 -34.575 1.00 81.06 254 ASP A C 1
ATOM 2017 O O . ASP A 1 254 ? 51.235 2.571 -33.690 1.00 81.06 254 ASP A O 1
ATOM 2021 N N . SER A 1 255 ? 50.944 1.988 -35.839 1.00 81.06 255 SER A N 1
ATOM 2022 C CA . SER A 1 255 ? 50.388 3.281 -36.264 1.00 81.06 255 SER A CA 1
ATOM 2023 C C . SER A 1 255 ? 48.954 3.476 -35.767 1.00 81.06 255 SER A C 1
ATOM 2025 O O . SER A 1 255 ? 48.641 4.531 -35.232 1.00 81.06 255 SER A O 1
ATOM 2027 N N . GLU A 1 256 ? 48.096 2.461 -35.903 1.00 78.56 256 GLU A N 1
ATOM 2028 C CA . GLU A 1 256 ? 46.702 2.513 -35.434 1.00 78.56 256 GLU A CA 1
ATOM 2029 C C . GLU A 1 256 ? 46.617 2.537 -33.903 1.00 78.56 256 GLU A C 1
ATOM 2031 O O . GLU A 1 256 ? 45.694 3.116 -33.342 1.00 78.56 256 GLU A O 1
ATOM 2036 N N . PHE A 1 257 ? 47.590 1.940 -33.212 1.00 79.94 257 PHE A N 1
ATOM 2037 C CA . PHE A 1 257 ? 47.687 1.995 -31.757 1.00 79.94 257 PHE A CA 1
ATOM 2038 C C . PHE A 1 257 ? 47.981 3.417 -31.261 1.00 79.94 257 PHE A C 1
ATOM 2040 O O . PHE A 1 257 ? 47.350 3.870 -30.310 1.00 79.94 257 PHE A O 1
ATOM 2047 N N . ALA A 1 258 ? 48.892 4.136 -31.927 1.00 82.62 258 ALA A N 1
ATOM 2048 C CA . ALA A 1 258 ? 49.169 5.539 -31.620 1.00 82.62 258 ALA A CA 1
ATOM 2049 C C . ALA A 1 258 ? 47.945 6.439 -31.881 1.00 82.62 258 ALA A C 1
ATOM 2051 O O . ALA A 1 258 ? 47.694 7.369 -31.115 1.00 82.62 258 ALA A O 1
ATOM 2052 N N . ASP A 1 259 ? 47.160 6.130 -32.919 1.00 83.00 259 ASP A N 1
ATOM 2053 C CA . ASP A 1 259 ? 45.904 6.826 -33.210 1.00 83.00 259 ASP A CA 1
ATOM 2054 C C . ASP A 1 259 ? 44.824 6.520 -32.151 1.00 83.00 259 ASP A C 1
ATOM 2056 O O . ASP A 1 259 ? 44.140 7.436 -31.703 1.00 83.00 259 ASP A O 1
ATOM 2060 N N . PHE A 1 260 ? 44.714 5.271 -31.676 1.00 83.38 260 PHE A N 1
ATOM 2061 C CA . PHE A 1 260 ? 43.771 4.878 -30.612 1.00 83.38 260 PHE A CA 1
ATOM 2062 C C . PHE A 1 260 ? 44.130 5.439 -29.228 1.00 83.38 260 PHE A C 1
ATOM 2064 O O . PHE A 1 260 ? 43.248 5.622 -28.393 1.00 83.38 260 PHE A O 1
ATOM 2071 N N . GLU A 1 261 ? 45.413 5.696 -28.955 1.00 79.62 261 GLU A N 1
ATOM 2072 C CA . GLU A 1 261 ? 45.848 6.362 -27.719 1.00 79.62 261 GLU A CA 1
ATOM 2073 C C . GLU A 1 261 ? 45.465 7.851 -27.715 1.00 79.62 261 GLU A C 1
ATOM 2075 O O . GLU A 1 261 ? 45.202 8.426 -26.656 1.00 79.62 261 GLU A O 1
ATOM 2080 N N . ALA A 1 262 ? 45.416 8.473 -28.897 1.00 82.31 262 ALA A N 1
ATOM 2081 C CA . ALA A 1 262 ? 45.014 9.863 -29.065 1.00 82.31 262 ALA A CA 1
ATOM 2082 C C . ALA A 1 262 ? 43.486 10.049 -29.148 1.00 82.31 262 ALA A C 1
ATOM 2084 O O . ALA A 1 262 ? 42.990 11.071 -28.670 1.00 82.31 262 ALA A O 1
ATOM 2085 N N . ASP A 1 263 ? 42.762 9.096 -29.742 1.00 82.06 263 ASP A N 1
ATOM 2086 C CA . ASP A 1 263 ? 41.304 9.113 -29.910 1.00 82.06 263 ASP A CA 1
ATOM 2087 C C . ASP A 1 263 ? 40.720 7.712 -29.671 1.00 82.06 263 ASP A C 1
ATOM 2089 O O . ASP A 1 263 ? 40.974 6.773 -30.430 1.00 82.06 263 ASP A O 1
ATOM 2093 N N . ASP A 1 264 ? 39.941 7.552 -28.599 1.00 81.88 264 ASP A N 1
ATOM 2094 C CA . ASP A 1 264 ? 39.384 6.251 -28.241 1.00 81.88 264 ASP A CA 1
ATOM 2095 C C . ASP A 1 264 ? 38.288 5.834 -29.252 1.00 81.88 264 ASP A C 1
ATOM 2097 O O . ASP A 1 264 ? 37.273 6.520 -29.413 1.00 81.88 264 ASP A O 1
ATOM 2101 N N . PRO A 1 265 ? 38.426 4.671 -29.915 1.00 81.19 265 PRO A N 1
ATOM 2102 C CA . PRO A 1 265 ? 37.557 4.302 -31.030 1.00 81.19 265 PRO A CA 1
ATOM 2103 C C . PRO A 1 265 ? 36.146 3.852 -30.611 1.00 81.19 265 PRO A C 1
ATOM 2105 O O . PRO A 1 265 ? 35.312 3.585 -31.481 1.00 81.19 265 PRO A O 1
ATOM 2108 N N . PHE A 1 266 ? 35.853 3.696 -29.311 1.00 82.88 266 PHE A N 1
ATOM 2109 C CA . PHE A 1 266 ? 34.607 3.062 -28.868 1.00 82.88 266 PHE A CA 1
ATOM 2110 C C . PHE A 1 266 ? 34.089 3.499 -27.496 1.00 82.88 266 PHE A C 1
ATOM 2112 O O . PHE A 1 266 ? 32.924 3.879 -27.381 1.00 8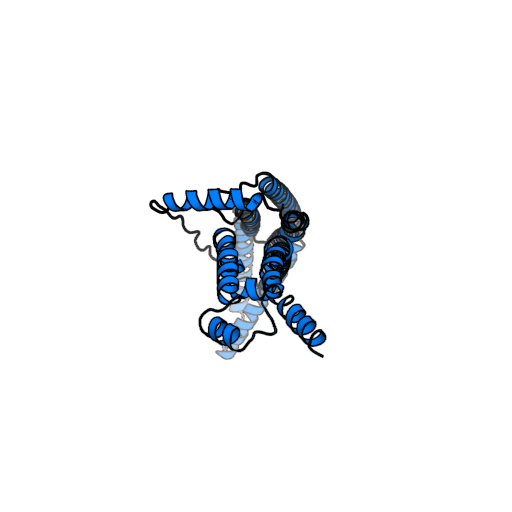2.88 266 PHE A O 1
ATOM 2119 N N . MET A 1 267 ? 34.906 3.382 -26.456 1.00 81.94 267 MET A N 1
ATOM 2120 C CA . MET A 1 267 ? 34.567 3.604 -25.058 1.00 81.94 267 MET A CA 1
ATOM 2121 C C . MET A 1 267 ? 33.979 4.998 -24.808 1.00 81.94 267 MET A C 1
ATOM 2123 O O . MET A 1 267 ? 32.954 5.090 -24.130 1.00 81.94 267 MET A O 1
ATOM 2127 N N . GLU A 1 268 ? 34.541 6.066 -25.383 1.00 81.44 268 GLU A N 1
ATOM 2128 C CA . GLU A 1 268 ? 34.000 7.425 -25.199 1.00 81.44 268 GLU A CA 1
ATOM 2129 C C . GLU A 1 268 ? 32.588 7.571 -25.788 1.00 81.44 268 GLU A C 1
ATOM 2131 O O . GLU A 1 268 ? 31.651 8.007 -25.110 1.00 81.44 268 GLU A O 1
ATOM 2136 N N . ASN A 1 269 ? 32.392 7.129 -27.032 1.00 83.19 269 ASN A N 1
ATOM 2137 C CA . ASN A 1 269 ? 31.088 7.169 -27.697 1.00 83.19 269 ASN A CA 1
ATOM 2138 C C . ASN A 1 269 ? 30.067 6.217 -27.042 1.00 83.19 269 ASN A C 1
ATOM 2140 O O . ASN A 1 269 ? 28.865 6.510 -26.976 1.00 83.19 269 ASN A O 1
ATOM 2144 N N . PHE A 1 270 ? 30.534 5.078 -26.529 1.00 81.31 270 PHE A N 1
ATOM 2145 C CA . PHE A 1 270 ? 29.725 4.121 -25.787 1.00 81.31 270 PHE A CA 1
ATOM 2146 C C . PHE A 1 270 ? 29.213 4.725 -24.474 1.00 81.31 270 PHE A C 1
ATOM 2148 O O . PHE A 1 270 ? 28.008 4.663 -24.215 1.00 81.31 270 PHE A O 1
ATOM 2155 N N . ILE A 1 271 ? 30.085 5.376 -23.695 1.00 80.62 271 ILE A N 1
ATOM 2156 C CA . ILE A 1 271 ? 29.717 6.086 -22.459 1.00 80.62 271 ILE A CA 1
ATOM 2157 C C . ILE A 1 271 ? 28.730 7.213 -22.772 1.00 80.62 271 ILE A C 1
ATOM 2159 O O . ILE A 1 271 ? 27.645 7.249 -22.195 1.00 80.62 271 ILE A O 1
ATOM 2163 N N . ALA A 1 272 ? 29.025 8.061 -23.761 1.00 81.62 272 ALA A N 1
ATOM 2164 C CA . ALA A 1 272 ? 28.132 9.152 -24.153 1.00 81.62 272 ALA A CA 1
ATOM 2165 C C . ALA A 1 272 ? 26.748 8.652 -24.617 1.00 81.62 272 ALA A C 1
ATOM 2167 O O . ALA A 1 272 ? 25.718 9.296 -24.395 1.00 81.62 272 ALA A O 1
ATOM 2168 N N . THR A 1 273 ? 26.695 7.486 -25.268 1.00 82.12 273 THR A N 1
ATOM 2169 C CA . THR A 1 273 ? 25.439 6.854 -25.691 1.00 82.12 273 THR A CA 1
ATOM 2170 C C . THR A 1 273 ? 24.665 6.249 -24.531 1.00 82.12 273 THR A C 1
ATOM 2172 O O . THR A 1 273 ? 23.436 6.364 -24.507 1.00 82.12 273 THR A O 1
ATOM 2175 N N . LEU A 1 274 ? 25.361 5.648 -23.571 1.00 79.06 274 LEU A N 1
ATOM 2176 C CA . LEU A 1 274 ? 24.773 5.166 -22.329 1.00 79.06 274 LEU A CA 1
ATOM 2177 C C . LEU A 1 274 ? 24.172 6.308 -21.512 1.00 79.06 274 LEU A C 1
ATOM 2179 O O . LEU A 1 274 ? 22.997 6.226 -21.154 1.00 79.06 274 LEU A O 1
ATOM 2183 N N . ASP A 1 275 ? 24.928 7.380 -21.286 1.00 78.50 275 ASP A N 1
ATOM 2184 C CA . ASP A 1 275 ? 24.487 8.537 -20.503 1.00 78.50 275 ASP A CA 1
ATOM 2185 C C . ASP A 1 275 ? 23.241 9.181 -21.112 1.00 78.50 275 ASP A C 1
ATOM 2187 O O . ASP A 1 275 ? 22.253 9.428 -20.422 1.00 78.50 275 ASP A O 1
ATOM 2191 N N . ARG A 1 276 ? 23.229 9.360 -22.438 1.00 81.88 276 ARG A N 1
ATOM 2192 C CA . ARG A 1 276 ? 22.062 9.878 -23.165 1.00 81.88 276 ARG A CA 1
ATOM 2193 C C . ARG A 1 276 ? 20.842 8.964 -23.035 1.00 81.88 276 ARG A C 1
ATOM 2195 O O . ARG A 1 276 ? 19.718 9.449 -22.922 1.00 81.88 276 ARG A O 1
ATOM 2202 N N . HIS A 1 277 ? 21.046 7.646 -23.079 1.00 77.19 277 HIS A N 1
ATOM 2203 C CA . HIS A 1 277 ? 19.954 6.680 -22.940 1.00 77.19 277 HIS A CA 1
ATOM 2204 C C . HIS A 1 277 ? 19.392 6.681 -21.519 1.00 77.19 277 HIS A C 1
ATOM 2206 O O . HIS A 1 277 ? 18.178 6.677 -21.346 1.00 77.19 277 HIS A O 1
ATOM 2212 N N . LEU A 1 278 ? 20.250 6.756 -20.504 1.00 75.44 278 LEU A N 1
ATOM 2213 C CA . LEU A 1 278 ? 19.849 6.850 -19.100 1.00 75.44 278 LEU A CA 1
ATOM 2214 C C . LEU A 1 278 ? 19.097 8.144 -18.801 1.00 75.44 278 LEU A C 1
ATOM 2216 O O . LEU A 1 278 ? 18.012 8.080 -18.227 1.00 75.44 278 LEU A O 1
ATOM 2220 N N . ALA A 1 279 ? 19.606 9.283 -19.272 1.00 80.00 279 ALA A N 1
ATOM 2221 C CA . ALA A 1 279 ? 18.960 10.583 -19.113 1.00 80.00 279 ALA A CA 1
ATOM 2222 C C . ALA A 1 279 ? 17.530 10.605 -19.685 1.00 80.00 279 ALA A C 1
ATOM 2224 O O . ALA A 1 279 ? 16.661 11.300 -19.165 1.00 80.00 279 ALA A O 1
ATOM 2225 N N . SER A 1 280 ? 17.238 9.793 -20.711 1.00 76.31 280 SER A N 1
ATOM 2226 C CA . SER A 1 280 ? 15.883 9.690 -21.270 1.00 76.31 280 SER A CA 1
ATOM 2227 C C . SER A 1 280 ? 14.847 9.086 -20.308 1.00 76.31 280 SER A C 1
ATOM 2229 O O . SER A 1 280 ? 13.651 9.317 -20.481 1.00 76.31 280 SER A O 1
ATOM 2231 N N . PHE A 1 281 ? 15.283 8.349 -19.278 1.00 73.19 281 PHE A N 1
ATOM 2232 C CA . PHE A 1 281 ? 14.407 7.779 -18.248 1.00 73.19 281 PHE A CA 1
ATOM 2233 C C . PHE A 1 281 ? 14.234 8.681 -17.021 1.00 73.19 281 PHE A C 1
ATOM 2235 O O . PHE A 1 281 ? 13.319 8.440 -16.233 1.00 73.19 281 PHE A O 1
ATOM 2242 N N . GLU A 1 282 ? 15.060 9.719 -16.865 1.00 74.88 282 GLU A N 1
ATOM 2243 C CA . GLU A 1 282 ? 14.981 10.681 -15.757 1.00 74.88 282 GLU A CA 1
ATOM 2244 C C . GLU A 1 282 ? 13.600 11.328 -15.602 1.00 74.88 282 GLU A C 1
ATOM 2246 O O . GLU A 1 282 ? 13.047 11.272 -14.504 1.00 74.88 282 GLU A O 1
ATOM 2251 N N . PRO A 1 283 ? 12.969 11.863 -16.668 1.00 72.44 283 PRO A N 1
ATOM 2252 C CA . PRO A 1 283 ? 11.643 12.462 -16.547 1.00 72.44 283 PRO A CA 1
ATOM 2253 C C . PRO A 1 283 ? 10.513 11.426 -16.461 1.00 72.44 283 PRO A C 1
ATOM 2255 O O . PRO A 1 283 ? 9.352 11.810 -16.362 1.00 72.44 283 PRO A O 1
ATOM 2258 N N . LEU A 1 284 ? 10.811 10.124 -16.557 1.00 70.69 284 LEU A N 1
ATOM 2259 C CA . LEU A 1 284 ? 9.811 9.047 -16.634 1.00 70.69 284 LEU A CA 1
ATOM 2260 C C . LEU A 1 284 ? 9.700 8.241 -15.343 1.00 70.69 284 LEU A C 1
ATOM 2262 O O . LEU A 1 284 ? 8.722 7.519 -15.143 1.00 70.69 284 LEU A O 1
ATOM 2266 N N . LEU A 1 285 ? 10.716 8.323 -14.489 1.00 69.81 285 LEU A N 1
ATOM 2267 C CA . LEU A 1 285 ? 10.833 7.538 -13.275 1.00 69.81 285 LEU A CA 1
ATOM 2268 C C . LEU A 1 285 ? 10.867 8.459 -12.063 1.00 69.81 285 LEU A C 1
ATOM 2270 O O . LEU A 1 285 ? 11.500 9.509 -12.062 1.00 69.81 285 LEU A O 1
ATOM 2274 N N . ILE A 1 286 ? 10.219 8.029 -10.983 1.00 69.62 286 ILE A N 1
ATOM 2275 C CA . ILE A 1 286 ? 10.385 8.688 -9.686 1.00 69.62 286 ILE A CA 1
ATOM 2276 C C . ILE A 1 286 ? 11.852 8.606 -9.249 1.00 69.62 286 ILE A C 1
ATOM 2278 O O . ILE A 1 286 ? 12.525 7.609 -9.516 1.00 69.62 286 ILE A O 1
ATOM 2282 N N . SER A 1 287 ? 12.334 9.623 -8.533 1.00 68.88 287 SER A N 1
ATOM 2283 C CA . SER A 1 287 ? 13.748 9.765 -8.143 1.00 68.88 287 SER A CA 1
ATOM 2284 C C . SER A 1 287 ? 14.344 8.504 -7.506 1.00 68.88 287 SER A C 1
ATOM 2286 O O . SER A 1 287 ? 15.452 8.097 -7.847 1.00 68.88 287 SER A O 1
ATOM 2288 N N . VAL A 1 288 ? 13.577 7.831 -6.644 1.00 66.50 288 VAL A N 1
ATOM 2289 C CA . VAL A 1 288 ? 13.972 6.572 -5.992 1.00 66.50 288 VAL A CA 1
ATOM 2290 C C . VAL A 1 288 ? 14.264 5.472 -7.018 1.00 66.50 288 VAL A C 1
ATOM 2292 O O . VAL A 1 288 ? 15.288 4.800 -6.915 1.00 66.50 288 VAL A O 1
ATOM 2295 N N . ASN A 1 289 ? 13.421 5.343 -8.043 1.00 64.94 289 ASN A N 1
ATOM 2296 C CA . ASN A 1 289 ? 13.565 4.345 -9.104 1.00 64.94 289 ASN A CA 1
ATOM 2297 C C . ASN A 1 289 ? 14.600 4.757 -10.159 1.00 64.94 289 ASN A C 1
ATOM 2299 O O . ASN A 1 289 ? 15.177 3.888 -10.807 1.00 64.94 289 ASN A O 1
ATOM 2303 N N . TYR A 1 290 ? 14.827 6.063 -10.335 1.00 62.78 290 TYR A N 1
ATOM 2304 C CA . TYR A 1 290 ? 15.802 6.601 -11.281 1.00 62.78 290 TYR A CA 1
ATOM 2305 C C . TYR A 1 290 ? 17.240 6.545 -10.769 1.00 62.78 290 TYR A C 1
ATOM 2307 O O . TYR A 1 290 ? 18.148 6.542 -11.594 1.00 62.78 290 TYR A O 1
ATOM 2315 N N . THR A 1 291 ? 17.459 6.505 -9.443 1.00 61.50 291 THR A N 1
ATOM 2316 C CA . THR A 1 291 ? 18.802 6.541 -8.836 1.00 61.50 291 THR A CA 1
ATOM 2317 C C . THR A 1 291 ? 19.783 5.745 -9.686 1.00 61.50 291 THR A C 1
ATOM 2319 O O . THR A 1 291 ? 19.653 4.528 -9.802 1.00 61.50 291 THR A O 1
ATOM 2322 N N . VAL A 1 292 ? 20.740 6.442 -10.305 1.00 55.25 292 VAL A N 1
ATOM 2323 C CA . VAL A 1 292 ? 21.599 5.904 -11.372 1.00 55.25 292 VAL A CA 1
ATOM 2324 C C . VAL A 1 292 ? 22.216 4.567 -10.959 1.00 55.25 292 VAL A C 1
ATOM 2326 O O . VAL A 1 292 ? 22.228 3.622 -11.736 1.00 55.25 292 VAL A O 1
ATOM 2329 N N . ASN A 1 293 ? 22.606 4.429 -9.689 1.00 54.19 293 ASN A N 1
ATOM 2330 C CA . ASN A 1 293 ? 23.137 3.191 -9.117 1.00 54.19 293 ASN A CA 1
ATOM 2331 C C . ASN A 1 293 ? 22.141 2.010 -9.166 1.00 54.19 293 ASN A C 1
ATOM 2333 O O . ASN A 1 293 ? 22.531 0.887 -9.463 1.00 54.19 293 ASN A O 1
ATOM 2337 N N . PHE A 1 294 ? 20.852 2.247 -8.923 1.00 60.84 294 PHE A N 1
ATOM 2338 C CA . PHE A 1 294 ? 19.804 1.228 -8.960 1.00 60.84 294 PHE A CA 1
ATOM 2339 C C . PHE A 1 294 ? 19.540 0.723 -10.387 1.00 60.84 294 PHE A C 1
ATOM 2341 O O . PHE A 1 294 ? 19.574 -0.489 -10.615 1.00 60.84 294 PHE A O 1
ATOM 2348 N N . LEU A 1 295 ? 19.375 1.632 -11.357 1.00 62.91 295 LEU A N 1
ATOM 2349 C CA . LEU A 1 295 ? 19.207 1.273 -12.772 1.00 62.91 295 LEU A CA 1
ATOM 2350 C C . LEU A 1 295 ? 20.466 0.619 -13.350 1.00 62.91 295 LEU A C 1
ATOM 2352 O O . LEU A 1 295 ? 20.365 -0.440 -13.967 1.00 62.91 295 LEU A O 1
ATOM 2356 N N . PHE A 1 296 ? 21.658 1.170 -13.087 1.00 62.91 296 PHE A N 1
ATOM 2357 C CA . PHE A 1 296 ? 22.924 0.559 -13.507 1.00 62.91 296 PHE A CA 1
ATOM 2358 C C . PHE A 1 296 ? 23.081 -0.849 -12.932 1.00 62.91 296 PHE A C 1
ATOM 2360 O O . PHE A 1 296 ? 23.314 -1.800 -13.674 1.00 62.91 296 PHE A O 1
ATOM 2367 N N . LYS A 1 297 ? 22.919 -1.021 -11.615 1.00 65.12 297 LYS A N 1
ATOM 2368 C CA . LYS A 1 297 ? 23.116 -2.317 -10.949 1.00 65.12 297 LYS A CA 1
ATOM 2369 C C . LYS A 1 297 ? 22.147 -3.384 -11.460 1.00 65.12 297 LYS A C 1
ATOM 2371 O O . LYS A 1 297 ? 22.538 -4.543 -11.592 1.00 65.12 297 LYS A O 1
ATOM 2376 N N . LYS A 1 298 ? 20.902 -3.007 -11.763 1.00 65.00 298 LYS A N 1
ATOM 2377 C CA . LYS A 1 298 ? 19.876 -3.917 -12.292 1.00 65.00 298 LYS A CA 1
ATOM 2378 C C . LYS A 1 298 ? 20.033 -4.211 -13.781 1.00 65.00 298 LYS A C 1
ATOM 2380 O O . LYS A 1 298 ? 19.857 -5.361 -14.186 1.00 65.00 298 LYS A O 1
ATOM 2385 N N . CYS A 1 299 ? 20.367 -3.210 -14.591 1.00 62.12 299 CYS A N 1
ATOM 2386 C CA . CYS A 1 299 ? 20.420 -3.383 -16.035 1.00 62.12 299 CYS A CA 1
ATOM 2387 C C . CYS A 1 299 ? 21.797 -3.885 -16.543 1.00 62.12 299 CYS A C 1
ATOM 2389 O O . CYS A 1 299 ? 21.809 -4.677 -17.480 1.00 62.12 299 CYS A O 1
ATOM 2391 N N . LEU A 1 300 ? 22.934 -3.522 -15.923 1.00 60.41 300 LEU A N 1
ATOM 2392 C CA . LEU A 1 300 ? 24.294 -3.906 -16.376 1.00 60.41 300 LEU A CA 1
ATOM 2393 C C . LEU A 1 300 ? 24.883 -5.151 -15.695 1.00 60.41 300 LEU A C 1
ATOM 2395 O O . LEU A 1 300 ? 25.847 -5.726 -16.200 1.00 60.41 300 LEU A O 1
ATOM 2399 N N . GLY A 1 301 ? 24.311 -5.607 -14.575 1.00 56.31 301 GLY A N 1
ATOM 2400 C CA . GLY A 1 301 ? 24.860 -6.707 -13.768 1.00 56.31 301 GLY A CA 1
ATOM 2401 C C . GLY A 1 301 ? 24.969 -8.075 -14.465 1.00 56.31 301 GLY A C 1
ATOM 2402 O O . GLY A 1 301 ? 25.589 -8.979 -13.906 1.00 56.31 301 GLY A O 1
ATOM 2403 N N . MET A 1 302 ? 24.400 -8.247 -15.665 1.00 48.06 302 MET A N 1
ATOM 2404 C CA . MET A 1 302 ? 24.462 -9.503 -16.430 1.00 48.06 302 MET A CA 1
ATOM 2405 C C . MET A 1 302 ? 25.261 -9.423 -17.739 1.00 48.06 302 MET A C 1
ATOM 2407 O O . MET A 1 302 ? 25.866 -10.422 -18.111 1.00 48.06 302 MET A O 1
ATOM 2411 N N . GLU A 1 303 ? 25.324 -8.276 -18.419 1.00 45.16 303 GLU A N 1
ATOM 2412 C CA . GLU A 1 303 ? 25.889 -8.205 -19.781 1.00 45.16 303 GLU A CA 1
ATOM 2413 C C . GLU A 1 303 ? 27.418 -8.032 -19.798 1.00 45.16 303 GLU A C 1
ATOM 2415 O O . GLU A 1 303 ? 28.091 -8.608 -20.649 1.00 45.16 303 GLU A O 1
ATOM 2420 N N . VAL A 1 304 ? 28.006 -7.371 -18.792 1.00 45.06 304 VAL A N 1
ATOM 2421 C CA . VAL A 1 304 ? 29.474 -7.189 -18.709 1.00 45.06 304 VAL A CA 1
ATOM 2422 C C . VAL A 1 304 ? 30.210 -8.521 -18.501 1.00 45.06 304 VAL A C 1
ATOM 2424 O O . VAL A 1 304 ? 31.322 -8.706 -18.990 1.00 45.06 304 VAL A O 1
ATOM 2427 N N . LYS A 1 305 ? 29.584 -9.494 -17.823 1.00 42.88 305 LYS A N 1
ATOM 2428 C CA . LYS A 1 305 ? 30.154 -10.842 -17.680 1.00 42.88 305 LYS A CA 1
ATOM 2429 C C . LYS A 1 305 ? 30.184 -11.605 -19.003 1.00 42.88 305 LYS A C 1
ATOM 2431 O O . LYS A 1 305 ? 31.137 -12.336 -19.215 1.00 42.88 305 LYS A O 1
ATOM 2436 N N . VAL A 1 306 ? 29.185 -11.448 -19.871 1.00 43.34 306 VAL A N 1
ATOM 2437 C CA . VAL A 1 306 ? 29.115 -12.204 -21.134 1.00 43.34 306 VAL A CA 1
ATOM 2438 C C . VAL A 1 306 ? 30.217 -11.747 -22.090 1.00 43.34 306 VAL A C 1
ATOM 2440 O O . VAL A 1 306 ? 30.967 -12.583 -22.574 1.00 43.34 306 VAL A O 1
ATOM 2443 N N . ILE A 1 307 ? 30.424 -10.436 -22.238 1.00 43.97 307 ILE A N 1
ATOM 2444 C CA . ILE A 1 307 ? 31.461 -9.888 -23.133 1.00 43.97 307 ILE A CA 1
ATOM 2445 C C . ILE A 1 307 ? 32.879 -10.193 -22.626 1.00 43.97 307 ILE A C 1
ATOM 2447 O O . ILE A 1 307 ? 33.768 -10.507 -23.414 1.00 43.97 307 ILE A O 1
ATOM 2451 N N . LEU A 1 308 ? 33.107 -10.159 -21.307 1.00 41.91 308 LEU A N 1
ATOM 2452 C CA . LEU A 1 308 ? 34.408 -10.528 -20.732 1.00 41.91 308 LEU A CA 1
ATOM 2453 C C . LEU A 1 308 ? 34.704 -12.037 -20.816 1.00 41.91 308 LEU A C 1
ATOM 2455 O O . LEU A 1 308 ? 35.874 -12.416 -20.815 1.00 41.91 308 LEU A O 1
ATOM 2459 N N . TYR A 1 309 ? 33.676 -12.894 -20.869 1.00 41.78 309 TYR A N 1
ATOM 2460 C CA . TYR A 1 309 ? 33.843 -14.342 -21.039 1.00 41.78 309 TYR A CA 1
ATOM 2461 C C . TYR A 1 309 ? 33.972 -14.743 -22.517 1.00 41.78 309 TYR A C 1
ATOM 2463 O O . TYR A 1 309 ? 34.874 -15.512 -22.835 1.00 41.78 309 TYR A O 1
ATOM 2471 N N . GLU A 1 310 ? 33.173 -14.177 -23.428 1.00 41.38 310 GLU A N 1
ATOM 2472 C CA . GLU A 1 310 ? 33.268 -14.452 -24.874 1.00 41.38 310 GLU A CA 1
ATOM 2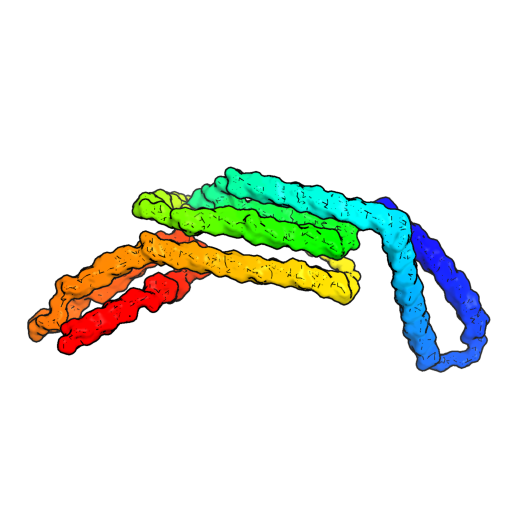473 C C . GLU A 1 310 ? 34.605 -13.969 -25.469 1.00 41.38 310 GLU A C 1
ATOM 2475 O O . GLU A 1 310 ? 35.210 -14.669 -26.279 1.00 41.38 310 GLU A O 1
ATOM 2480 N N . ASN A 1 311 ? 35.150 -12.840 -24.997 1.00 43.34 311 ASN A N 1
ATOM 2481 C CA . ASN A 1 311 ? 36.488 -12.392 -25.409 1.00 43.34 311 ASN A CA 1
ATOM 2482 C C . ASN A 1 311 ? 37.637 -13.200 -24.786 1.00 43.34 311 ASN A C 1
ATOM 2484 O O . ASN A 1 311 ? 38.751 -13.154 -25.297 1.00 43.34 311 ASN A O 1
ATOM 2488 N N . ARG A 1 312 ? 37.405 -13.961 -23.706 1.00 37.97 312 ARG A N 1
ATOM 2489 C CA . ARG A 1 312 ? 38.420 -14.891 -23.180 1.00 37.97 312 ARG A CA 1
ATOM 2490 C C . ARG A 1 312 ? 38.508 -16.181 -23.988 1.00 37.97 312 ARG A C 1
ATOM 2492 O O . ARG A 1 312 ? 39.589 -16.754 -24.044 1.00 37.97 312 ARG A O 1
ATOM 2499 N N . GLU A 1 313 ? 37.410 -16.635 -24.589 1.00 36.50 313 GLU A N 1
ATOM 2500 C CA . GLU A 1 313 ? 37.400 -17.861 -25.400 1.00 36.50 313 GLU A CA 1
ATOM 2501 C C . GLU A 1 313 ? 37.896 -17.638 -26.838 1.00 36.50 313 GLU A C 1
ATOM 2503 O O . GLU A 1 313 ? 38.397 -18.576 -27.445 1.00 36.50 313 GLU A O 1
ATOM 2508 N N . ASN A 1 314 ? 37.858 -16.405 -27.356 1.00 37.72 314 ASN A N 1
ATOM 2509 C CA . ASN A 1 314 ? 38.398 -16.063 -28.683 1.00 37.72 314 ASN A CA 1
ATOM 2510 C C . ASN A 1 314 ? 39.889 -15.655 -28.689 1.00 37.72 314 ASN A C 1
ATOM 2512 O O . ASN A 1 314 ? 40.424 -15.323 -29.745 1.00 37.72 314 ASN A O 1
ATOM 2516 N N . VAL A 1 315 ? 40.561 -15.653 -27.529 1.00 37.88 315 VAL A N 1
ATOM 2517 C CA . VAL A 1 315 ? 41.980 -15.253 -27.367 1.00 37.88 315 VAL A CA 1
ATOM 2518 C C . VAL A 1 315 ? 42.855 -16.426 -26.872 1.00 37.88 315 VAL A C 1
ATOM 2520 O O . VAL A 1 315 ? 43.986 -16.226 -26.431 1.00 37.88 315 VAL A O 1
ATOM 2523 N N . ILE A 1 316 ? 42.364 -17.669 -26.964 1.00 31.31 316 ILE A N 1
ATOM 2524 C CA . ILE A 1 316 ? 43.161 -18.893 -26.741 1.00 31.31 316 ILE A CA 1
ATOM 2525 C C . ILE A 1 316 ? 43.250 -19.691 -28.037 1.00 31.31 316 ILE A C 1
ATOM 2527 O O . ILE A 1 316 ? 42.191 -19.934 -28.652 1.00 31.31 316 ILE A O 1
#